Protein AF-A0A2V8P7K0-F1 (afdb_monomer)

pLDDT: mean 81.57, std 22.92, range [21.05, 98.56]

Secondary structure (DSSP, 8-state):
-EEETTEEEEEEEEEEEEEEEEE--SS---EE--EEEEEEEEEEEEEEEEEEEETTEEEEEEEEEEEEEEEEEE--TTT-TTSTTTTSPEEEEGGGTEEES---EEEEEEEEEEEEEEEEEEETTEEEEEEEEEEEEEEEEEEE-SSS-EEEEPPHHHHHHHHHHS-GGGPPP--S---SHHHHHTSPEEEEE---S-SBPPBGGGBSSEEEEEEEEEEEEEEE-SSSEEEEEEEEEEE-TTSS--S-PPPGGGHHHH-GGGGSPPPPP--EEEEEEEEEEE-STTS--EEEEEEE--PPPHHHHHHHHHHHHHH----S------------PPPPP-----------

Sequence (348 aa):
MRLRPNHNAFVRYTHDGNRAFAPNDGLNNALPSGWSRIKNWVDQSIGGITSVLSPHVVNDLRFSYFFISSPETPASVEDCSRCLGVGAARVSIPDAGVMFGKARTLSFVGRRYQLTESLMWERKSHHLRFGFDWEDAAYSPQQFDQEPATMNLYSPLQVRNFNASAPPAAQIPLPSSFLTLDDILRLPLKTFSTGVGSGFVPFRDFRKYRRLDLYRLYAADTWRINSRLTVNYGLAWSYEPNSLNTDLSKPELLTAILGPNGLNPPVAQKANFSPTVGFALVATRDGKTVIRGGGGSLLRPTQLRKYRQRAAGAVSGRHGPKGRSGLKHFLSRPPAGFPTETNPFYRG

Foldseek 3Di:
DAPDPFKDKDKDKDKDWDWDFAQDLLPAPADDAQTKIKIKIKMKMKMKMWGCPDPFKIKIKMKMKIKIKIWIFWDACVRPVPFPAHVHFWEDAVVVSHIYHTHKTKIKIKMKMKIKMWMWGDDPQKTKIKIKIKMKMKMFIFIADQVVKHWYFYDPVRLVVVQVPDDPVPRQDADPDDPDPVNVVSTHTPDMDGDDDGRADQFAVRDSMQIWMKIKIKMKMWGDPDPFKIKIKMKMFMWIQRLANQPAFADPVCCVPQNPVRRHRDGTDRGDMKIKIKMWGQPDPVSPDIDIDIDIGDDDPPVVVVCVVVVVCSSDVDDDDDDDDDDDDDDDDDDDDDDDDDDDDDDD

Structure (mmCIF, N/CA/C/O backbone):
data_AF-A0A2V8P7K0-F1
#
_entry.id   AF-A0A2V8P7K0-F1
#
loop_
_atom_site.group_PDB
_atom_site.id
_atom_site.type_symbol
_atom_site.label_atom_id
_atom_site.label_alt_id
_atom_site.label_comp_id
_atom_site.label_asym_id
_atom_site.label_entity_id
_atom_site.label_seq_id
_atom_site.pdbx_PDB_ins_code
_atom_site.Cartn_x
_atom_site.Cartn_y
_atom_site.Cartn_z
_atom_site.occupancy
_atom_site.B_iso_or_equiv
_atom_site.auth_seq_id
_atom_site.auth_comp_id
_atom_site.auth_asym_id
_atom_site.auth_atom_id
_atom_site.pdbx_PDB_model_num
ATOM 1 N N . MET A 1 1 ? -25.345 -13.312 11.242 1.00 83.25 1 MET A N 1
ATOM 2 C CA . MET A 1 1 ? -25.938 -14.546 11.799 1.00 83.25 1 MET A CA 1
ATOM 3 C C . MET A 1 1 ? -25.900 -14.478 13.317 1.00 83.25 1 MET A C 1
ATOM 5 O O . MET A 1 1 ? -24.885 -14.081 13.875 1.00 83.25 1 MET A O 1
ATOM 9 N N . ARG A 1 2 ? -26.990 -14.843 13.992 1.00 88.31 2 ARG A N 1
ATOM 10 C CA . ARG A 1 2 ? -27.016 -14.979 15.454 1.00 88.31 2 ARG A CA 1
ATOM 11 C C . ARG A 1 2 ? -26.545 -16.391 15.805 1.00 88.31 2 ARG A C 1
ATOM 13 O O . ARG A 1 2 ? -27.179 -17.347 15.376 1.00 88.31 2 ARG A O 1
ATOM 20 N N . LEU A 1 3 ? -25.421 -16.527 16.510 1.00 87.44 3 LEU A N 1
ATOM 21 C CA . LEU A 1 3 ? -24.872 -17.834 16.904 1.00 87.44 3 LEU A CA 1
ATOM 22 C C . LEU A 1 3 ? -25.576 -18.372 18.154 1.00 87.44 3 LEU A C 1
ATOM 24 O O . LEU A 1 3 ? -25.868 -19.558 18.261 1.00 87.44 3 LEU A O 1
ATOM 28 N N . ARG A 1 4 ? -25.837 -17.474 19.109 1.00 89.25 4 ARG A N 1
ATOM 29 C CA . ARG A 1 4 ? -26.519 -17.704 20.392 1.00 89.25 4 ARG A CA 1
ATOM 30 C C . ARG A 1 4 ? -27.246 -16.413 20.795 1.00 89.25 4 ARG A C 1
ATOM 32 O O . ARG A 1 4 ? -26.976 -15.373 20.191 1.00 89.25 4 ARG A O 1
ATOM 39 N N . PRO A 1 5 ? -28.123 -16.413 21.818 1.00 90.56 5 PRO A N 1
ATOM 40 C CA . PRO A 1 5 ? -28.876 -15.220 22.205 1.00 90.56 5 PRO A CA 1
ATOM 41 C C . PRO A 1 5 ? -28.027 -13.953 22.382 1.00 90.56 5 PRO A C 1
ATOM 43 O O . PRO A 1 5 ? -28.451 -12.894 21.923 1.00 90.56 5 PRO A O 1
ATOM 46 N N . ASN A 1 6 ? -26.815 -14.097 22.926 1.00 95.50 6 ASN A N 1
ATOM 47 C CA . ASN A 1 6 ? -25.902 -12.996 23.242 1.00 95.50 6 ASN A CA 1
ATOM 48 C C . ASN A 1 6 ? -24.691 -12.896 22.301 1.00 95.50 6 ASN A C 1
ATOM 50 O O . ASN A 1 6 ? -23.781 -12.115 22.563 1.00 95.50 6 ASN A O 1
ATOM 54 N N . HIS A 1 7 ? -24.650 -13.692 21.230 1.00 96.75 7 HIS A N 1
ATOM 55 C CA . HIS A 1 7 ? -23.496 -13.762 20.336 1.00 96.75 7 HIS A CA 1
ATOM 56 C C . HIS A 1 7 ? -23.944 -13.624 18.889 1.00 96.75 7 HIS A C 1
ATOM 58 O O . HIS A 1 7 ? -24.656 -14.480 18.353 1.00 96.75 7 HIS A O 1
ATOM 64 N N . ASN A 1 8 ? -23.491 -12.554 18.252 1.00 97.44 8 ASN A N 1
ATOM 65 C CA . ASN A 1 8 ? -23.733 -12.282 16.847 1.00 97.44 8 ASN A CA 1
ATOM 66 C C . ASN A 1 8 ? -22.423 -12.397 16.087 1.00 97.44 8 ASN A C 1
ATOM 68 O O . ASN A 1 8 ? -21.390 -11.932 16.552 1.00 97.44 8 ASN A O 1
ATOM 72 N N . ALA A 1 9 ? -22.476 -12.999 14.908 1.00 97.94 9 ALA A N 1
ATOM 73 C CA . ALA A 1 9 ? -21.331 -13.119 14.031 1.00 97.94 9 ALA A CA 1
ATOM 74 C C . ALA A 1 9 ? -21.665 -12.655 12.620 1.00 97.94 9 ALA A C 1
ATOM 76 O O . ALA A 1 9 ? -22.806 -12.759 12.152 1.00 97.94 9 ALA A O 1
ATOM 77 N N . PHE A 1 10 ? -20.651 -12.179 11.918 1.00 97.62 10 PHE A N 1
ATOM 78 C CA . PHE A 1 10 ? -20.733 -11.906 10.495 1.00 97.62 10 PHE A CA 1
ATOM 79 C C . PHE A 1 10 ? -19.464 -12.374 9.801 1.00 97.62 10 PHE A C 1
ATOM 81 O O . PHE A 1 10 ? -18.387 -12.416 10.392 1.00 97.62 10 PHE A O 1
ATOM 88 N N . VAL A 1 11 ? -19.615 -12.695 8.523 1.00 97.88 11 VAL A N 1
ATOM 89 C CA . VAL A 1 11 ? -18.509 -12.891 7.596 1.00 97.88 11 VAL A CA 1
ATOM 90 C C . VAL A 1 11 ? -18.838 -12.090 6.350 1.00 97.88 11 VAL A C 1
ATOM 92 O O . VAL A 1 11 ? -19.981 -12.082 5.892 1.00 97.88 11 VAL A O 1
ATOM 95 N N . ARG A 1 12 ? -17.842 -11.394 5.819 1.00 97.69 12 ARG A N 1
ATOM 96 C CA . ARG A 1 12 ? -17.919 -10.704 4.538 1.00 97.69 12 ARG A CA 1
ATOM 97 C C . ARG A 1 12 ? -16.688 -11.062 3.726 1.00 97.69 12 ARG A C 1
ATOM 99 O O . ARG A 1 12 ? -15.574 -11.006 4.236 1.00 97.69 12 ARG A O 1
ATOM 106 N N . TYR A 1 13 ? -16.919 -11.375 2.462 1.00 98.00 13 TYR A N 1
ATOM 107 C CA . TYR A 1 13 ? -15.889 -11.549 1.453 1.00 98.00 13 TYR A CA 1
ATOM 108 C C . TYR A 1 13 ? -16.133 -10.549 0.326 1.00 98.00 13 TYR A C 1
ATOM 110 O O . TYR A 1 13 ? -17.281 -10.284 -0.039 1.00 98.00 13 TYR A O 1
ATOM 118 N N . THR A 1 14 ? -15.060 -9.974 -0.197 1.00 97.25 14 THR A N 1
ATOM 119 C CA . THR A 1 14 ? -15.081 -9.130 -1.388 1.00 97.25 14 THR A CA 1
ATOM 120 C C . THR A 1 14 ? -13.908 -9.492 -2.279 1.00 97.25 14 THR A C 1
ATOM 122 O O . THR A 1 14 ? -12.790 -9.652 -1.787 1.00 97.25 14 THR A O 1
ATOM 125 N N . HIS A 1 15 ? -14.177 -9.554 -3.576 1.00 97.44 15 HIS A N 1
ATOM 126 C CA . HIS A 1 15 ? -13.199 -9.791 -4.623 1.00 97.44 15 HIS A CA 1
ATOM 127 C C . HIS A 1 15 ? -13.204 -8.610 -5.592 1.00 97.44 15 HIS A C 1
ATOM 129 O O . HIS A 1 15 ? -14.277 -8.173 -6.010 1.00 97.44 15 HIS A O 1
ATOM 135 N N . ASP A 1 16 ? -12.024 -8.125 -5.956 1.00 96.06 16 ASP A N 1
ATOM 136 C CA . ASP A 1 16 ? -11.832 -7.218 -7.085 1.00 96.06 16 ASP A CA 1
ATOM 137 C C . ASP A 1 16 ? -10.760 -7.801 -8.005 1.00 96.06 16 ASP A C 1
ATOM 139 O O . ASP A 1 16 ? -9.623 -8.062 -7.603 1.00 96.06 16 ASP A O 1
ATOM 143 N N . GLY A 1 17 ? -11.149 -8.024 -9.253 1.00 94.75 17 GLY A N 1
ATOM 144 C CA . GLY A 1 17 ? -10.289 -8.537 -10.296 1.00 94.75 17 GLY A CA 1
ATOM 145 C C . GLY A 1 17 ? -10.447 -7.677 -11.534 1.00 94.75 17 GLY A C 1
ATOM 146 O O . GLY A 1 17 ? -11.548 -7.525 -12.060 1.00 94.75 17 GLY A O 1
ATOM 147 N N . ASN A 1 18 ? -9.339 -7.152 -12.046 1.00 92.69 18 ASN A N 1
ATOM 148 C CA . ASN A 1 18 ? -9.347 -6.420 -13.303 1.00 92.69 18 ASN A CA 1
ATOM 149 C C . ASN A 1 18 ? -8.133 -6.773 -14.157 1.00 92.69 18 ASN A C 1
ATOM 151 O O . ASN A 1 18 ? -7.119 -7.296 -13.685 1.00 92.69 18 ASN A O 1
ATOM 155 N N . ARG A 1 19 ? -8.274 -6.533 -15.456 1.00 92.81 19 ARG A N 1
ATOM 156 C CA . ARG A 1 19 ? -7.217 -6.730 -16.440 1.00 92.81 19 ARG A CA 1
ATOM 157 C C . ARG A 1 19 ? -7.108 -5.464 -17.264 1.00 92.81 19 ARG A C 1
ATOM 159 O O . ARG A 1 19 ? -8.128 -4.905 -17.654 1.00 92.81 19 ARG A O 1
ATOM 166 N N . ALA A 1 20 ? -5.884 -5.044 -17.534 1.00 87.31 20 ALA A N 1
ATOM 167 C CA . ALA A 1 20 ? -5.610 -3.917 -18.404 1.00 87.31 20 ALA A CA 1
ATOM 168 C C . ALA A 1 20 ? -4.525 -4.301 -19.405 1.00 87.31 20 ALA A C 1
ATOM 170 O O . ALA A 1 20 ? -3.557 -4.981 -19.059 1.00 87.31 20 ALA A O 1
ATOM 171 N N . PHE A 1 21 ? -4.702 -3.842 -20.637 1.00 86.94 21 PHE A N 1
ATOM 172 C CA . PHE A 1 21 ? -3.662 -3.827 -21.649 1.00 86.94 21 PHE A CA 1
ATOM 173 C C . PHE A 1 21 ? -3.396 -2.371 -21.999 1.00 86.94 21 PHE A C 1
ATOM 175 O O . PHE A 1 21 ? -4.178 -1.739 -22.706 1.00 86.94 21 PHE A O 1
ATOM 182 N N . ALA A 1 22 ? -2.352 -1.812 -21.403 1.00 77.44 22 ALA A N 1
ATOM 183 C CA . ALA A 1 22 ? -2.048 -0.395 -21.514 1.00 77.44 22 ALA A CA 1
ATOM 184 C C . ALA A 1 22 ? -0.553 -0.159 -21.278 1.00 77.44 22 ALA A C 1
ATOM 186 O O . ALA A 1 22 ? 0.087 -0.942 -20.568 1.00 77.44 22 ALA A O 1
ATOM 187 N N . PRO A 1 23 ? 0.022 0.914 -21.837 1.00 71.00 23 PRO A N 1
ATOM 188 C CA . PRO A 1 23 ? 1.325 1.388 -21.399 1.00 71.00 23 PRO A CA 1
ATOM 189 C C . PRO A 1 23 ? 1.229 1.845 -19.933 1.00 71.00 23 PRO A C 1
ATOM 191 O O . PRO A 1 23 ? 0.468 2.753 -19.6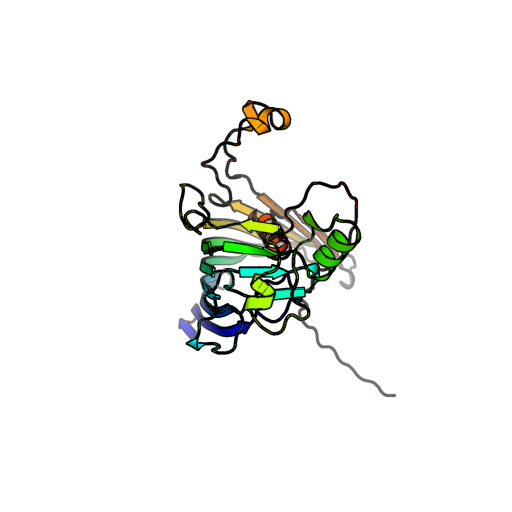08 1.00 71.00 23 PRO A O 1
ATOM 194 N N . ASN A 1 24 ? 1.967 1.190 -19.032 1.00 62.12 24 ASN A N 1
ATOM 195 C CA . ASN A 1 24 ? 1.912 1.447 -17.584 1.00 62.12 24 ASN A CA 1
ATOM 196 C C . ASN A 1 24 ? 3.220 2.016 -17.029 1.00 62.12 24 ASN A C 1
ATOM 198 O O . ASN A 1 24 ? 3.686 1.630 -15.956 1.00 62.12 24 ASN A O 1
ATOM 202 N N . ASP A 1 25 ? 3.857 2.923 -17.762 1.00 58.50 25 ASP A N 1
ATOM 203 C CA . ASP A 1 25 ? 5.096 3.542 -17.302 1.00 58.50 25 ASP A CA 1
ATOM 204 C C . ASP A 1 25 ? 4.884 4.861 -16.551 1.00 58.50 25 ASP A C 1
ATOM 206 O O . ASP A 1 25 ? 5.837 5.331 -15.937 1.00 58.50 25 ASP A O 1
ATOM 210 N N . GLY A 1 26 ? 3.662 5.417 -16.514 1.00 51.47 26 GLY A N 1
ATOM 211 C CA . GLY A 1 26 ? 3.268 6.559 -15.666 1.00 51.47 26 GLY A CA 1
ATOM 212 C C . GLY A 1 26 ? 4.115 7.829 -15.837 1.00 51.47 26 GLY A C 1
ATOM 213 O O . GLY A 1 26 ? 3.971 8.775 -15.066 1.00 51.47 26 GLY A O 1
ATOM 214 N N . LEU A 1 27 ? 5.020 7.832 -16.816 1.00 46.97 27 LEU A N 1
ATOM 215 C CA . LEU A 1 27 ? 6.105 8.794 -16.984 1.00 46.97 27 LEU A CA 1
ATOM 216 C C . LEU A 1 27 ? 6.185 9.325 -18.418 1.00 46.97 27 LEU A C 1
ATOM 218 O O . LEU A 1 27 ? 6.901 10.297 -18.640 1.00 46.97 27 LEU A O 1
ATOM 222 N N . ASN A 1 28 ? 5.465 8.735 -19.379 1.00 53.16 28 ASN A N 1
ATOM 223 C CA . ASN A 1 28 ? 5.680 9.026 -20.790 1.00 53.16 28 ASN A CA 1
ATOM 224 C C . ASN A 1 28 ? 4.370 9.311 -21.535 1.00 53.16 28 ASN A C 1
ATOM 226 O O . ASN A 1 28 ? 3.535 8.434 -21.722 1.00 53.16 28 ASN A O 1
ATOM 230 N N . ASN A 1 29 ? 4.259 10.524 -22.080 1.00 52.81 29 ASN A N 1
ATOM 231 C CA . ASN A 1 29 ? 3.344 10.847 -23.183 1.00 52.81 29 ASN A CA 1
ATOM 232 C C . ASN A 1 29 ? 3.915 10.358 -24.534 1.00 52.81 29 ASN A C 1
ATOM 234 O O . ASN A 1 29 ? 3.711 11.000 -25.561 1.00 52.81 29 ASN A O 1
ATOM 238 N N . ALA A 1 30 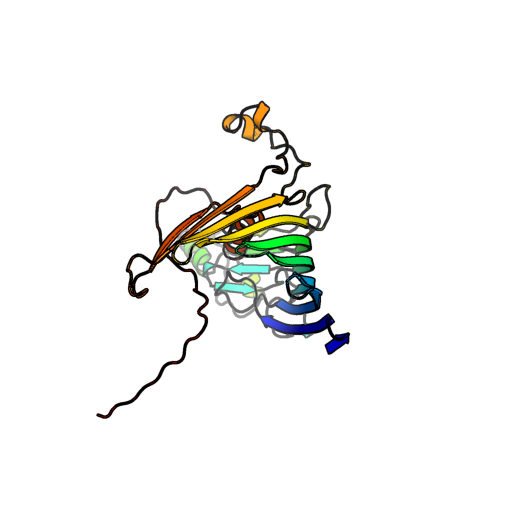? 4.705 9.279 -24.524 1.00 62.53 30 ALA A N 1
ATOM 239 C CA . ALA A 1 30 ? 5.412 8.784 -25.696 1.00 62.53 30 ALA A CA 1
ATOM 240 C C . ALA A 1 30 ? 4.666 7.582 -26.282 1.00 62.53 30 ALA A C 1
ATOM 242 O O . ALA A 1 30 ? 4.479 6.561 -25.623 1.00 62.53 30 ALA A O 1
ATOM 243 N N . LEU A 1 31 ? 4.233 7.726 -27.528 1.00 62.38 31 LEU A N 1
ATOM 244 C CA . LEU A 1 31 ? 3.600 6.691 -28.345 1.00 62.38 31 LEU A CA 1
ATOM 245 C C . LEU A 1 31 ? 4.636 6.196 -29.374 1.00 62.38 31 LEU A C 1
ATOM 247 O O . LEU A 1 31 ? 5.592 6.916 -29.654 1.00 62.38 31 LEU A O 1
ATOM 251 N N . PRO A 1 32 ? 4.506 4.995 -29.964 1.00 61.44 32 PRO A N 1
ATOM 252 C CA . PRO A 1 32 ? 3.339 4.111 -29.940 1.00 61.44 32 PRO A CA 1
ATOM 253 C C . PRO A 1 32 ? 3.436 2.877 -29.020 1.00 61.44 32 PRO A C 1
ATOM 255 O O . PRO A 1 32 ? 2.552 2.019 -29.084 1.00 61.44 32 PRO A O 1
ATOM 258 N N . SER A 1 33 ? 4.476 2.716 -28.191 1.00 65.69 33 SER A N 1
ATOM 259 C CA . SER A 1 33 ? 4.745 1.394 -27.589 1.00 65.69 33 SER A CA 1
ATOM 260 C C . SER A 1 33 ? 5.497 1.392 -26.255 1.00 65.69 33 SER A C 1
ATOM 262 O O . SER A 1 33 ? 6.097 2.370 -25.826 1.00 65.69 33 SER A O 1
ATOM 264 N N . GLY A 1 34 ? 5.398 0.244 -25.579 1.00 70.81 34 GLY A N 1
ATOM 265 C CA . GLY A 1 34 ? 5.622 0.074 -24.141 1.00 70.81 34 GLY A CA 1
ATOM 266 C C . GLY A 1 34 ? 4.432 -0.593 -23.440 1.00 70.81 34 GLY A C 1
ATOM 267 O O . GLY A 1 34 ? 4.214 -0.362 -22.255 1.00 70.81 34 GLY A O 1
ATOM 268 N N . TRP A 1 35 ? 3.643 -1.377 -24.182 1.00 80.44 35 TRP A N 1
ATOM 269 C CA . TRP A 1 35 ? 2.419 -2.016 -23.712 1.00 80.44 35 TRP A CA 1
ATOM 270 C C . TRP A 1 35 ? 2.711 -3.105 -22.681 1.00 80.44 35 TRP A C 1
ATOM 272 O O . TRP A 1 35 ? 3.590 -3.953 -22.878 1.00 80.44 35 TRP A O 1
ATOM 282 N N . SER A 1 36 ? 1.917 -3.105 -21.617 1.00 85.62 36 SER A N 1
ATOM 283 C CA . SER A 1 36 ? 1.971 -4.104 -20.561 1.00 85.62 36 SER A CA 1
ATOM 284 C C . SER A 1 36 ? 0.601 -4.747 -20.379 1.00 85.62 36 SER A C 1
ATOM 286 O O . SER A 1 36 ? -0.439 -4.098 -20.505 1.00 85.62 36 SER A O 1
ATOM 288 N N . ARG A 1 37 ? 0.598 -6.023 -20.004 1.00 89.06 37 ARG A N 1
ATOM 289 C CA . ARG A 1 37 ? -0.555 -6.692 -19.409 1.00 89.06 37 ARG A CA 1
ATOM 290 C C . ARG A 1 37 ? -0.483 -6.546 -17.905 1.00 89.06 37 ARG A C 1
ATOM 292 O O . ARG A 1 37 ? 0.473 -7.018 -17.292 1.00 89.06 37 ARG A O 1
ATOM 299 N N . ILE A 1 38 ? -1.519 -5.970 -17.319 1.00 88.75 38 ILE A N 1
ATOM 300 C CA . ILE A 1 38 ? -1.710 -5.924 -15.874 1.00 88.75 38 ILE A CA 1
ATOM 301 C C . ILE A 1 38 ? -2.882 -6.827 -15.536 1.00 88.75 38 ILE A C 1
ATOM 303 O O . ILE A 1 38 ? -3.950 -6.721 -16.143 1.00 88.75 38 ILE A O 1
ATOM 307 N N . LYS A 1 39 ? -2.699 -7.702 -14.552 1.00 92.38 39 LYS A N 1
ATOM 308 C CA . LYS A 1 39 ? -3.785 -8.498 -13.983 1.00 92.38 39 LYS A CA 1
ATOM 309 C C . LYS A 1 39 ? -3.826 -8.242 -12.489 1.00 92.3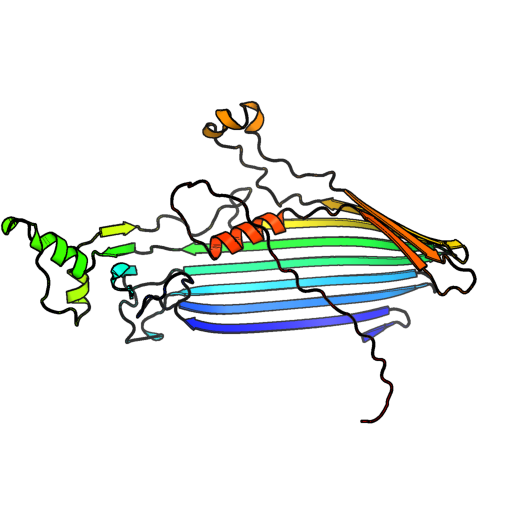8 39 LYS A C 1
ATOM 311 O O . LYS A 1 39 ? -2.981 -8.742 -11.763 1.00 92.38 39 LYS A O 1
ATOM 316 N N . ASN A 1 40 ? -4.807 -7.474 -12.042 1.00 92.44 40 ASN A N 1
ATOM 317 C CA . ASN A 1 40 ? -5.028 -7.239 -10.625 1.00 92.44 40 ASN A CA 1
ATOM 318 C C . ASN A 1 40 ? -5.970 -8.297 -10.066 1.00 92.44 40 ASN A C 1
ATOM 320 O O . ASN A 1 40 ? -6.957 -8.673 -10.700 1.00 92.44 40 ASN A O 1
ATOM 324 N N . TRP A 1 41 ? -5.645 -8.764 -8.871 1.00 96.06 41 TRP A N 1
ATOM 325 C CA . TRP A 1 41 ? -6.438 -9.700 -8.100 1.00 96.06 41 TRP A CA 1
ATOM 326 C C . TRP A 1 41 ? -6.361 -9.295 -6.636 1.00 96.06 41 TRP A C 1
ATOM 328 O O . TRP A 1 41 ? -5.278 -9.297 -6.049 1.00 96.06 41 TRP A O 1
ATOM 338 N N . VAL A 1 42 ? -7.495 -8.944 -6.049 1.00 96.75 42 VAL A N 1
ATOM 339 C CA . VAL A 1 42 ? -7.601 -8.496 -4.665 1.00 96.75 42 VAL A CA 1
ATOM 340 C C . VAL A 1 42 ? -8.711 -9.278 -3.988 1.00 96.75 42 VAL A C 1
ATOM 342 O O . VAL A 1 42 ? -9.844 -9.289 -4.458 1.00 96.75 42 VAL A O 1
ATOM 345 N N . ASP A 1 43 ? -8.386 -9.896 -2.860 1.00 96.75 43 ASP A N 1
ATOM 346 C CA . ASP A 1 43 ? -9.358 -10.552 -1.995 1.00 96.75 43 ASP A CA 1
ATOM 347 C C . ASP A 1 43 ? -9.313 -9.920 -0.613 1.00 96.75 43 ASP A C 1
ATOM 349 O O . ASP A 1 43 ? -8.243 -9.682 -0.047 1.00 96.75 43 ASP A O 1
ATOM 353 N N . GLN A 1 44 ? -10.485 -9.693 -0.037 1.00 96.62 44 GLN A N 1
ATOM 354 C CA . GLN A 1 44 ? -10.604 -9.317 1.358 1.00 96.62 44 GLN A CA 1
ATOM 355 C C . GLN A 1 44 ? -11.691 -10.146 2.022 1.00 96.62 44 GLN A C 1
ATOM 357 O O . GLN A 1 44 ? -12.839 -10.160 1.583 1.00 96.62 44 GLN A O 1
ATOM 362 N N . SER A 1 45 ? -11.326 -10.787 3.124 1.00 98.12 45 SER A N 1
ATOM 363 C CA . SER A 1 45 ? -12.247 -11.501 3.999 1.00 98.12 45 SER A CA 1
ATOM 364 C C . SER A 1 45 ? -12.206 -10.858 5.374 1.00 98.12 45 SER A C 1
ATOM 366 O O . SER A 1 45 ? -11.134 -10.575 5.902 1.00 98.12 45 SER A O 1
ATOM 368 N N . ILE A 1 46 ? -13.364 -10.636 5.977 1.00 97.81 46 ILE A N 1
ATOM 369 C CA . ILE A 1 46 ? -13.480 -10.192 7.362 1.00 97.81 46 ILE A CA 1
ATOM 370 C C . ILE A 1 46 ? -14.527 -11.039 8.068 1.00 97.81 46 ILE A C 1
ATOM 372 O O . ILE A 1 46 ? -15.632 -11.229 7.565 1.00 97.81 46 ILE A O 1
ATOM 376 N N . GLY A 1 47 ? -14.162 -11.553 9.233 1.00 98.31 47 GLY A N 1
ATOM 377 C CA . GLY A 1 47 ? -15.056 -12.218 10.164 1.00 98.31 47 GLY A CA 1
ATOM 378 C C . GLY A 1 47 ? -15.080 -11.449 11.474 1.00 98.31 47 GLY A C 1
ATOM 379 O O . GLY A 1 47 ? -14.056 -10.918 11.903 1.00 98.31 47 GLY A O 1
ATOM 380 N N . GLY A 1 48 ? -16.240 -11.382 12.112 1.00 98.19 48 GLY A N 1
ATOM 381 C CA . GLY A 1 48 ? -16.363 -10.759 13.421 1.00 98.19 48 GLY A CA 1
ATOM 382 C C . GLY A 1 48 ? -17.386 -11.456 14.295 1.00 98.19 48 GLY A C 1
ATOM 383 O O . GLY A 1 48 ? -18.366 -12.004 13.787 1.00 98.19 48 GLY A O 1
ATOM 384 N N . ILE A 1 49 ? -17.143 -11.426 15.602 1.00 98.31 49 ILE A N 1
ATOM 385 C CA . ILE A 1 49 ? -18.045 -11.914 16.640 1.00 98.31 49 ILE A CA 1
ATOM 386 C C . ILE A 1 49 ? -18.218 -10.800 17.670 1.00 98.31 49 ILE A C 1
ATOM 388 O O . ILE A 1 49 ? -17.254 -10.372 18.300 1.00 98.31 49 ILE A O 1
ATOM 392 N N . THR A 1 50 ? -19.462 -10.377 17.871 1.00 98.25 50 THR A N 1
ATOM 393 C CA . THR A 1 50 ? -19.860 -9.469 18.944 1.00 98.25 50 THR A CA 1
ATOM 394 C C . THR A 1 50 ? -20.585 -10.272 20.020 1.00 98.25 50 THR A C 1
ATOM 396 O O . THR A 1 50 ? -21.585 -10.941 19.741 1.00 98.25 50 THR A O 1
ATOM 399 N N . SER A 1 51 ? -20.087 -10.205 21.251 1.00 98.06 51 SER A N 1
ATOM 400 C CA . SER A 1 51 ? -20.576 -10.956 22.406 1.00 98.06 51 SER A CA 1
ATOM 401 C C . SER A 1 51 ? -21.034 -10.015 23.515 1.00 98.06 51 SER A C 1
ATOM 403 O O . SER A 1 51 ? -20.248 -9.217 24.019 1.00 98.06 51 SER A O 1
ATOM 405 N N . VAL A 1 52 ? -22.290 -10.136 23.939 1.00 97.94 52 VAL A N 1
ATOM 406 C CA . VAL A 1 52 ? -22.826 -9.459 25.127 1.00 97.94 52 VAL A CA 1
ATOM 407 C C . VAL A 1 52 ? -22.589 -10.368 26.332 1.00 97.94 52 VAL A C 1
ATOM 409 O O . VAL A 1 52 ? -23.346 -11.304 26.582 1.00 97.94 52 VAL A O 1
ATOM 412 N N . LEU A 1 53 ? -21.491 -10.136 27.050 1.00 96.50 53 LEU A N 1
ATOM 413 C CA . LEU A 1 53 ? -21.070 -10.977 28.176 1.00 96.50 53 LEU A CA 1
ATOM 414 C C . LEU A 1 53 ? -21.907 -10.701 29.434 1.00 96.50 53 LEU A C 1
ATOM 416 O O . LEU A 1 53 ? -22.142 -11.597 30.239 1.00 96.50 53 LEU A O 1
ATOM 420 N N . SER A 1 54 ? -22.380 -9.464 29.589 1.00 96.44 54 SER A N 1
ATOM 421 C CA . SER A 1 54 ? -23.335 -9.041 30.618 1.00 96.44 54 SER A CA 1
ATOM 422 C C . SER A 1 54 ? -24.105 -7.801 30.131 1.00 96.44 54 SER A C 1
ATOM 424 O O . SER A 1 54 ? -23.725 -7.232 29.105 1.00 96.44 54 SER A O 1
ATOM 426 N N . PRO A 1 55 ? -25.131 -7.306 30.856 1.00 96.06 55 PRO A N 1
ATOM 427 C CA . PRO A 1 55 ? -25.811 -6.044 30.520 1.00 96.06 55 PRO A CA 1
ATOM 428 C C . PRO A 1 55 ? -24.885 -4.820 30.444 1.00 96.06 55 PRO A C 1
ATOM 430 O O . PRO A 1 55 ? -25.281 -3.767 29.954 1.00 96.06 55 PRO A O 1
ATOM 433 N N . HIS A 1 56 ? -23.658 -4.957 30.946 1.00 97.25 56 HIS A N 1
ATOM 434 C CA . HIS A 1 56 ? -22.677 -3.891 31.052 1.00 97.25 56 HIS A CA 1
ATOM 435 C C . HIS A 1 56 ? -21.361 -4.200 30.336 1.00 97.25 56 HIS A C 1
ATOM 437 O O . HIS A 1 56 ? -20.464 -3.366 30.357 1.00 97.25 56 HIS A O 1
ATOM 443 N N . VAL A 1 57 ? -21.201 -5.384 29.739 1.00 98.25 57 VAL A N 1
ATOM 444 C CA . VAL A 1 57 ? -19.941 -5.798 29.114 1.00 98.25 57 VAL A CA 1
ATOM 445 C C . VAL A 1 57 ? -20.216 -6.352 27.727 1.00 98.25 57 VAL A C 1
ATOM 447 O O . VAL A 1 57 ? -20.897 -7.369 27.577 1.00 98.25 57 VAL A O 1
ATOM 450 N N . VAL A 1 58 ? -19.640 -5.701 26.720 1.00 98.31 58 VAL A N 1
ATOM 451 C CA . VAL A 1 58 ? -19.723 -6.113 25.317 1.00 98.31 58 VAL A CA 1
ATOM 452 C C . VAL A 1 58 ? -18.316 -6.279 24.768 1.00 98.31 58 VAL A C 1
ATOM 454 O O . VAL A 1 58 ? -17.474 -5.400 24.920 1.00 98.31 58 VAL A O 1
ATOM 457 N N . ASN A 1 59 ? -18.070 -7.409 24.121 1.00 98.38 59 ASN A N 1
ATOM 458 C CA . ASN A 1 59 ? -16.818 -7.716 23.454 1.00 98.38 59 ASN A CA 1
ATOM 459 C C . ASN A 1 59 ? -17.026 -7.790 21.942 1.00 98.38 59 ASN A C 1
ATOM 461 O O . ASN A 1 59 ? -17.965 -8.443 21.492 1.00 98.38 59 ASN A O 1
ATOM 465 N N . ASP A 1 60 ? -16.158 -7.153 21.168 1.00 98.19 60 ASP A N 1
ATOM 466 C CA . ASP A 1 60 ? -16.149 -7.219 19.710 1.00 98.19 60 ASP A CA 1
ATOM 467 C C . ASP A 1 60 ? -14.781 -7.709 19.231 1.00 98.19 60 ASP A C 1
ATOM 469 O O . ASP A 1 60 ? -13.769 -7.032 19.408 1.00 98.19 60 ASP A O 1
ATOM 473 N N . LEU A 1 61 ? -14.756 -8.896 18.627 1.00 98.44 61 LEU A N 1
ATOM 474 C CA . LEU A 1 61 ? -13.559 -9.510 18.064 1.00 98.44 61 LEU A CA 1
ATOM 475 C C . LEU A 1 61 ? -13.691 -9.570 16.546 1.00 98.44 61 LEU A C 1
ATOM 477 O O . LEU A 1 61 ? -14.676 -10.097 16.028 1.00 98.44 61 LEU A O 1
ATOM 481 N N . ARG A 1 62 ? -12.689 -9.075 15.819 1.00 98.19 62 ARG A N 1
ATOM 482 C CA . ARG A 1 62 ? -12.647 -9.071 14.354 1.00 98.19 62 ARG A CA 1
ATOM 483 C C . ARG A 1 62 ? -11.329 -9.608 13.846 1.00 98.19 62 ARG A C 1
ATOM 485 O O . ARG A 1 62 ? -10.268 -9.173 14.276 1.00 98.19 62 ARG A O 1
ATOM 492 N N . PHE A 1 63 ? -11.407 -10.485 12.860 1.00 98.44 63 PHE A N 1
ATOM 493 C CA . PHE A 1 63 ? -10.266 -10.951 12.094 1.00 98.44 63 PHE A CA 1
ATOM 494 C C . PHE A 1 63 ? -10.468 -10.590 10.629 1.00 98.44 63 PHE A C 1
ATOM 496 O O . PHE A 1 63 ? -11.547 -10.801 10.073 1.00 98.44 63 PHE A O 1
ATOM 503 N N . SER A 1 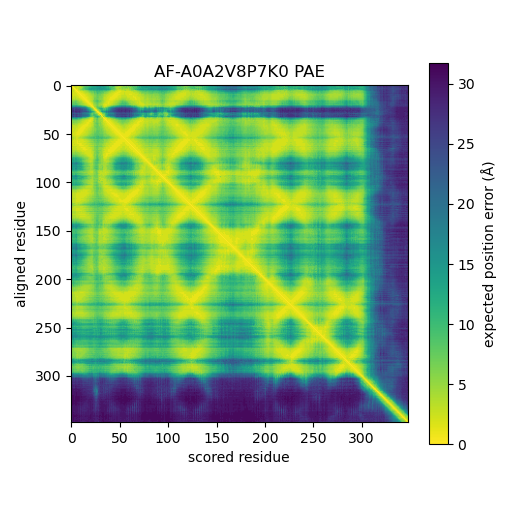64 ? -9.433 -10.065 9.986 1.00 97.50 64 SER A N 1
ATOM 504 C CA . SER A 1 64 ? -9.447 -9.802 8.556 1.00 97.50 64 SER A CA 1
ATOM 505 C C . SER A 1 64 ? -8.212 -10.353 7.865 1.00 97.50 64 SER A C 1
ATOM 507 O O . SER A 1 64 ? -7.104 -10.338 8.400 1.00 97.50 64 SER A O 1
ATOM 509 N N . TYR A 1 65 ? -8.442 -10.829 6.651 1.00 97.81 65 TY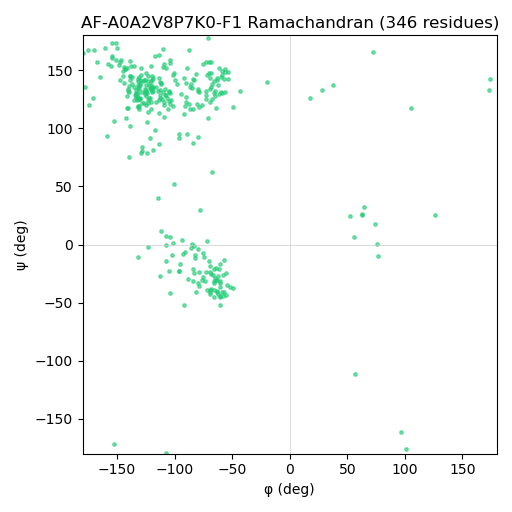R A N 1
ATOM 510 C CA . TYR A 1 65 ? -7.445 -11.269 5.701 1.00 97.81 65 TYR A CA 1
ATOM 511 C C . TYR A 1 65 ? -7.551 -10.396 4.456 1.00 97.81 65 TYR A C 1
ATOM 513 O O . TYR A 1 65 ? -8.644 -10.186 3.931 1.00 97.81 65 TYR A O 1
ATOM 521 N N . PHE A 1 66 ? -6.419 -9.896 3.985 1.00 97.06 66 PHE A N 1
ATOM 522 C CA . PHE A 1 66 ? -6.311 -9.144 2.746 1.00 97.06 66 PHE A CA 1
ATOM 523 C C . PHE A 1 66 ? -5.211 -9.749 1.882 1.00 97.06 66 PHE A C 1
ATOM 525 O O . PHE A 1 66 ? -4.092 -9.966 2.352 1.00 97.06 66 PHE A O 1
ATOM 532 N N . PHE A 1 67 ? -5.520 -9.985 0.616 1.00 96.81 67 PHE A N 1
ATOM 533 C CA . PHE A 1 67 ? -4.594 -10.469 -0.392 1.00 96.81 67 PHE A CA 1
ATOM 534 C C . PHE A 1 67 ? -4.634 -9.555 -1.606 1.00 96.81 67 PHE A C 1
ATOM 536 O O . PHE A 1 67 ? -5.695 -9.108 -2.029 1.00 96.81 67 PHE A O 1
ATOM 543 N N . ILE A 1 68 ? -3.463 -9.304 -2.178 1.00 94.31 68 ILE A N 1
ATOM 544 C CA . ILE A 1 68 ? -3.319 -8.588 -3.437 1.00 94.31 68 ILE A CA 1
ATOM 545 C C . ILE A 1 68 ? -2.240 -9.252 -4.285 1.00 94.31 68 ILE A C 1
ATOM 547 O O . ILE A 1 68 ? -1.158 -9.580 -3.796 1.00 94.31 68 ILE A O 1
ATOM 551 N N . SER A 1 69 ? -2.528 -9.412 -5.569 1.00 94.75 69 SER A N 1
ATOM 552 C CA . SER A 1 69 ? -1.578 -9.773 -6.608 1.00 94.75 69 SER A CA 1
ATOM 553 C C . SER A 1 69 ? -1.762 -8.825 -7.786 1.00 94.75 69 SER A C 1
ATOM 555 O O . SER A 1 69 ? -2.870 -8.640 -8.280 1.00 94.75 69 SER A O 1
ATOM 557 N N . SER A 1 70 ? -0.671 -8.194 -8.203 1.00 92.62 70 SER A N 1
ATOM 558 C CA . SER A 1 70 ? -0.644 -7.252 -9.319 1.00 92.62 70 SER A CA 1
ATOM 559 C C . SER A 1 70 ? 0.622 -7.475 -10.152 1.00 92.62 70 SER A C 1
ATOM 561 O O . SER A 1 70 ? 1.615 -6.760 -9.991 1.00 92.62 70 SER A O 1
ATOM 563 N N . PRO A 1 71 ? 0.668 -8.543 -10.968 1.00 91.88 71 PRO A N 1
ATOM 564 C CA . PRO A 1 71 ? 1.664 -8.687 -12.018 1.00 91.88 71 PRO A CA 1
ATOM 565 C C . PRO A 1 71 ? 1.387 -7.738 -13.191 1.00 91.88 71 PRO A C 1
ATOM 567 O O . PRO A 1 71 ? 0.286 -7.696 -13.743 1.00 91.88 71 PRO A O 1
ATOM 570 N N . GLU A 1 72 ? 2.438 -7.044 -13.604 1.00 89.81 72 GLU A N 1
ATOM 571 C CA . GLU A 1 72 ? 2.610 -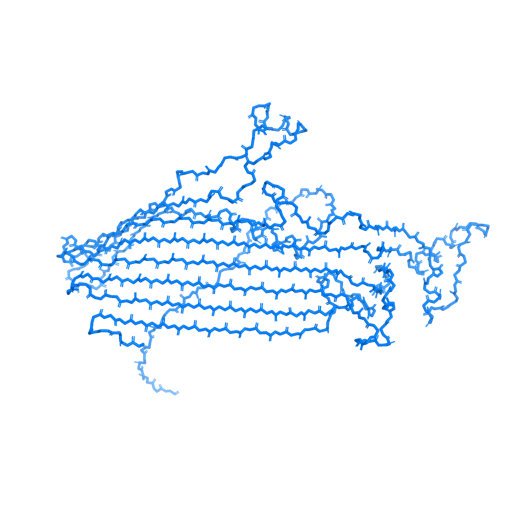6.357 -14.875 1.00 89.81 72 GLU A CA 1
ATOM 572 C C . GLU A 1 72 ? 3.642 -7.138 -15.696 1.00 89.81 72 GLU A C 1
ATOM 574 O O . GLU A 1 72 ? 4.791 -7.316 -15.285 1.00 89.81 72 GLU A O 1
ATOM 579 N N . THR A 1 73 ? 3.234 -7.607 -16.867 1.00 90.00 73 THR A N 1
ATOM 580 C CA . THR A 1 73 ? 4.106 -8.344 -17.787 1.00 90.00 73 THR A CA 1
ATOM 581 C C . THR A 1 73 ? 4.141 -7.641 -19.138 1.00 90.00 73 THR A C 1
ATOM 583 O O . THR A 1 73 ? 3.116 -7.096 -19.552 1.00 90.00 73 THR A O 1
ATOM 586 N N . PRO A 1 74 ? 5.276 -7.642 -19.850 1.00 87.75 74 PRO A N 1
ATOM 587 C CA . PRO A 1 74 ? 5.340 -7.068 -21.187 1.00 87.75 74 PRO A CA 1
ATOM 588 C C . PRO A 1 74 ? 4.363 -7.742 -22.154 1.00 87.75 74 PRO A C 1
ATOM 590 O O . PRO A 1 74 ? 4.067 -8.935 -22.025 1.00 87.75 74 PRO A O 1
ATOM 593 N N . ALA A 1 75 ? 3.884 -6.969 -23.129 1.00 86.81 75 ALA A N 1
ATOM 594 C CA . ALA A 1 75 ? 3.101 -7.493 -24.239 1.00 86.81 75 ALA A CA 1
ATOM 595 C C . ALA A 1 75 ? 3.890 -8.539 -25.044 1.00 86.81 75 ALA A C 1
ATOM 597 O O . ALA A 1 75 ? 5.101 -8.418 -25.245 1.00 86.81 75 ALA A O 1
ATOM 598 N N . SER A 1 76 ? 3.167 -9.544 -25.519 1.00 86.56 76 SER A N 1
ATOM 599 C CA . SER A 1 76 ? 3.629 -10.609 -26.409 1.00 86.56 76 SER A CA 1
ATOM 600 C C . SER A 1 76 ? 3.016 -10.456 -27.807 1.00 86.56 76 SER A C 1
ATOM 602 O O . SER A 1 76 ? 2.120 -9.631 -28.007 1.00 86.56 76 SER A O 1
ATOM 604 N N . VAL A 1 77 ? 3.519 -11.204 -28.795 1.00 84.75 77 VAL A N 1
ATOM 605 C CA . VAL A 1 77 ? 3.050 -11.103 -30.195 1.00 84.75 77 VAL A CA 1
ATOM 606 C C . VAL A 1 77 ? 1.582 -11.518 -30.301 1.00 84.75 77 VAL A C 1
ATOM 608 O O . VAL A 1 77 ? 0.834 -10.964 -31.104 1.00 84.75 77 VAL A O 1
ATOM 611 N N . GLU A 1 78 ? 1.154 -12.426 -29.428 1.00 87.19 78 GLU A N 1
ATOM 612 C CA . GLU A 1 78 ? -0.223 -12.884 -29.285 1.00 87.19 78 GLU A CA 1
ATOM 613 C C . GLU A 1 78 ? -1.162 -11.770 -28.798 1.00 87.19 78 GLU A C 1
ATOM 615 O O . GLU A 1 78 ? -2.332 -11.754 -29.170 1.00 87.19 78 GLU A O 1
ATOM 620 N N . ASP A 1 79 ? -0.663 -10.823 -27.994 1.00 85.81 79 ASP A N 1
ATOM 621 C CA . ASP A 1 79 ? -1.474 -9.704 -27.497 1.00 85.81 79 ASP A CA 1
ATOM 622 C C . ASP A 1 79 ? -1.635 -8.610 -28.557 1.00 85.81 79 ASP A C 1
ATOM 624 O O . ASP A 1 79 ? -2.670 -7.948 -28.626 1.00 85.81 79 ASP A O 1
ATOM 628 N N . CYS A 1 80 ? -0.591 -8.381 -29.359 1.00 82.62 80 CYS A N 1
ATOM 629 C CA . CYS A 1 80 ? -0.581 -7.330 -30.365 1.00 82.62 80 CYS A CA 1
ATOM 630 C C . CYS A 1 80 ? 0.464 -7.590 -31.458 1.00 82.62 80 CYS A C 1
ATOM 632 O O . CYS A 1 80 ? 1.610 -7.143 -31.377 1.00 82.62 80 CYS A O 1
ATOM 634 N N . SER A 1 81 ? 0.036 -8.236 -32.542 1.00 81.88 81 SER A N 1
ATOM 635 C CA . SER A 1 81 ? 0.896 -8.564 -33.688 1.00 81.88 81 SER A CA 1
ATOM 636 C C . SER A 1 81 ? 1.403 -7.343 -34.466 1.00 81.88 81 SER A C 1
ATOM 638 O O . SER A 1 81 ? 2.406 -7.431 -35.168 1.00 81.88 81 SER A O 1
ATOM 640 N N . ARG A 1 82 ? 0.725 -6.193 -34.345 1.00 81.12 82 ARG A N 1
ATOM 641 C CA . ARG A 1 82 ? 1.092 -4.926 -35.005 1.00 81.12 82 ARG A CA 1
ATOM 642 C C . ARG A 1 82 ? 1.801 -3.934 -34.083 1.00 81.12 82 ARG A C 1
ATOM 644 O O . ARG A 1 82 ? 2.098 -2.820 -34.510 1.00 81.12 82 ARG A O 1
ATOM 651 N N . CYS A 1 83 ? 2.041 -4.290 -32.823 1.00 79.81 83 CYS A N 1
ATOM 652 C CA . CYS A 1 83 ? 2.705 -3.385 -31.896 1.00 79.81 83 CYS A CA 1
ATOM 653 C C . CYS A 1 83 ? 4.192 -3.283 -32.240 1.00 79.81 83 CYS A C 1
ATOM 655 O O . CYS A 1 83 ? 4.900 -4.282 -32.374 1.00 79.81 83 CYS A O 1
ATOM 657 N N . LEU A 1 84 ? 4.671 -2.048 -32.368 1.00 81.44 84 LEU A N 1
ATOM 658 C CA . LEU A 1 84 ? 6.053 -1.773 -32.727 1.00 81.44 84 LEU A CA 1
ATOM 659 C C . LEU A 1 84 ? 7.005 -2.262 -31.621 1.00 81.44 84 LEU A C 1
ATOM 661 O O . LEU A 1 84 ? 6.851 -1.922 -30.446 1.00 81.44 84 LEU A O 1
ATOM 665 N N . GLY A 1 85 ? 8.004 -3.062 -32.001 1.00 80.38 85 GLY A N 1
ATOM 666 C CA . GLY A 1 85 ? 9.064 -3.517 -31.098 1.00 80.38 85 GLY A CA 1
ATOM 667 C C . GLY A 1 85 ? 8.662 -4.589 -30.075 1.00 80.38 85 GLY A C 1
ATOM 668 O O . GLY A 1 85 ? 9.384 -4.777 -29.099 1.00 80.38 85 GLY A O 1
ATOM 669 N N . VAL A 1 86 ? 7.547 -5.307 -30.243 1.00 82.75 86 VAL A N 1
ATOM 670 C CA . VAL A 1 86 ? 7.212 -6.436 -29.348 1.00 82.75 86 VAL A CA 1
ATOM 671 C C . VAL A 1 86 ? 8.351 -7.462 -29.325 1.00 82.75 86 VAL A C 1
ATOM 673 O O . VAL A 1 86 ? 8.877 -7.845 -30.364 1.00 82.75 86 VAL A O 1
ATOM 676 N N . GLY A 1 87 ? 8.762 -7.879 -28.123 1.00 79.88 87 GLY A N 1
ATOM 677 C CA . GLY A 1 87 ? 9.879 -8.810 -27.917 1.00 79.88 87 GLY A CA 1
ATOM 678 C C . GLY A 1 87 ? 11.283 -8.206 -28.076 1.00 79.88 87 GLY A C 1
ATOM 679 O O . GLY A 1 87 ? 12.256 -8.853 -27.695 1.00 79.88 87 GLY A O 1
ATOM 680 N N . ALA A 1 88 ? 11.409 -6.970 -28.569 1.00 85.38 88 ALA A N 1
ATOM 681 C CA . ALA A 1 88 ? 12.691 -6.286 -28.727 1.00 85.38 88 ALA A CA 1
ATOM 682 C C . ALA A 1 88 ? 13.116 -5.524 -27.457 1.00 85.38 88 ALA A C 1
ATOM 684 O O . ALA A 1 88 ? 12.321 -5.289 -26.542 1.00 85.38 88 ALA A O 1
ATOM 685 N N . ALA A 1 89 ? 14.381 -5.094 -27.415 1.00 87.75 89 ALA A N 1
ATOM 686 C CA . ALA A 1 89 ? 14.877 -4.163 -26.401 1.00 87.75 89 ALA A CA 1
ATOM 687 C C . ALA A 1 89 ? 14.054 -2.863 -26.383 1.00 87.75 89 ALA A C 1
ATOM 689 O O . ALA A 1 89 ? 13.509 -2.446 -27.407 1.00 87.75 89 ALA A O 1
ATOM 690 N N . ARG A 1 90 ? 13.971 -2.210 -25.220 1.00 88.25 90 ARG A N 1
ATOM 691 C CA . ARG A 1 90 ? 13.268 -0.931 -25.094 1.00 88.25 90 ARG A CA 1
ATOM 692 C C . ARG A 1 90 ? 14.090 0.161 -25.765 1.00 88.25 90 ARG A C 1
ATOM 694 O O . ARG A 1 90 ? 15.246 0.352 -25.410 1.00 88.25 90 ARG A O 1
ATOM 701 N N . VAL A 1 91 ? 13.499 0.892 -26.700 1.00 89.06 91 VAL A N 1
ATOM 702 C CA . VAL A 1 91 ? 14.124 2.008 -27.415 1.00 89.06 91 VAL A CA 1
ATOM 703 C C . VAL A 1 91 ? 13.308 3.269 -27.174 1.00 89.06 91 VAL A C 1
ATOM 705 O O . VAL A 1 91 ? 12.082 3.260 -27.271 1.00 89.06 91 VAL A O 1
ATOM 708 N N . SER A 1 92 ? 13.997 4.356 -26.849 1.00 88.69 92 SER A N 1
ATOM 709 C CA . SER A 1 92 ? 13.411 5.650 -26.523 1.00 88.69 92 SER A CA 1
ATOM 710 C C . SER A 1 92 ? 14.094 6.762 -27.310 1.00 88.69 92 SER A C 1
ATOM 712 O O . SER A 1 92 ? 15.321 6.813 -27.411 1.00 88.69 92 SER A O 1
ATOM 714 N N . ILE A 1 93 ? 13.295 7.682 -27.841 1.00 89.69 93 ILE A N 1
ATOM 715 C CA . ILE A 1 93 ? 13.740 8.895 -28.527 1.00 89.69 93 ILE A CA 1
ATOM 716 C C . ILE A 1 93 ? 12.990 10.063 -27.874 1.00 89.69 93 ILE A C 1
ATOM 718 O O . ILE A 1 93 ? 11.961 10.499 -28.398 1.00 89.69 93 ILE A O 1
ATOM 722 N N . PRO A 1 94 ? 13.453 10.550 -26.705 1.00 84.50 94 PRO A N 1
ATOM 723 C CA . PRO A 1 94 ? 12.680 11.473 -25.873 1.00 84.50 94 PRO A CA 1
ATOM 724 C C . PRO A 1 94 ? 12.231 12.740 -26.607 1.00 84.50 94 PRO A C 1
ATOM 726 O O . PRO A 1 94 ? 11.066 13.111 -26.519 1.00 84.50 94 PRO A O 1
ATOM 729 N N . ASP A 1 95 ? 13.120 13.353 -27.395 1.00 85.38 95 ASP A N 1
ATOM 730 C CA . ASP A 1 95 ? 12.818 14.602 -28.112 1.00 85.38 95 ASP A CA 1
ATOM 731 C C . ASP A 1 95 ? 11.801 14.415 -29.244 1.00 85.38 95 ASP A C 1
ATOM 733 O O . ASP A 1 95 ? 11.139 15.368 -29.642 1.00 85.38 95 ASP A O 1
ATOM 737 N N . ALA A 1 96 ? 11.682 13.194 -29.774 1.00 85.25 96 ALA A N 1
ATOM 738 C CA . ALA A 1 96 ? 10.669 12.846 -30.766 1.00 85.25 96 ALA A CA 1
ATOM 739 C C . ALA A 1 96 ? 9.376 12.322 -30.117 1.00 85.25 96 ALA A C 1
ATOM 741 O O . ALA A 1 96 ? 8.406 12.069 -30.824 1.00 85.25 96 ALA A O 1
ATOM 742 N N . GLY A 1 97 ? 9.361 12.118 -28.793 1.00 81.62 97 GLY A N 1
ATOM 743 C CA . GLY A 1 97 ? 8.238 11.503 -28.087 1.00 81.62 97 GLY A CA 1
ATOM 744 C C . GLY A 1 97 ? 7.961 10.062 -28.523 1.00 81.62 97 GLY A C 1
ATOM 745 O O . GLY A 1 97 ? 6.827 9.608 -28.402 1.00 81.62 97 GLY A O 1
ATOM 746 N N . VAL A 1 98 ? 8.969 9.351 -29.043 1.00 83.81 98 VAL A N 1
ATOM 747 C CA . VAL A 1 98 ? 8.814 7.981 -29.551 1.00 83.81 98 VAL A CA 1
ATOM 748 C C . VAL A 1 98 ? 9.406 6.981 -28.576 1.00 83.81 98 VAL A C 1
ATOM 750 O O . VAL A 1 98 ? 10.544 7.127 -28.128 1.00 83.81 98 VAL A O 1
ATOM 753 N N . MET A 1 99 ? 8.645 5.929 -28.286 1.00 84.88 99 MET A N 1
ATOM 754 C CA . MET A 1 99 ? 9.113 4.809 -27.483 1.00 84.88 99 MET A CA 1
ATOM 755 C C . MET A 1 99 ? 8.528 3.490 -27.978 1.00 84.88 99 MET A C 1
ATOM 757 O O . MET A 1 99 ? 7.354 3.405 -28.349 1.00 84.88 99 MET A O 1
ATOM 761 N N . PHE A 1 100 ? 9.361 2.455 -28.005 1.00 86.12 100 PHE A N 1
ATOM 762 C CA . PHE A 1 100 ? 8.967 1.104 -28.384 1.00 86.12 100 PHE A CA 1
ATOM 763 C C . PHE A 1 100 ? 9.817 0.044 -27.703 1.00 86.12 100 PHE A C 1
ATOM 765 O O . PHE A 1 100 ? 10.770 0.363 -26.994 1.00 86.12 100 PHE A O 1
ATOM 772 N N . GLY A 1 101 ? 9.452 -1.223 -27.881 1.00 84.88 101 GLY A N 1
ATOM 773 C CA . GLY A 1 101 ? 10.151 -2.327 -27.232 1.00 84.88 101 GLY A CA 1
ATOM 774 C C . GLY A 1 101 ? 9.450 -2.878 -25.995 1.00 84.88 101 GLY A C 1
ATOM 775 O O . GLY A 1 101 ? 8.349 -2.460 -25.618 1.00 84.88 101 GLY A O 1
ATOM 776 N N . LYS A 1 102 ? 10.122 -3.828 -25.342 1.00 83.19 102 LYS A N 1
ATOM 777 C CA . LYS A 1 102 ? 9.649 -4.496 -24.128 1.00 83.19 102 LYS A CA 1
ATOM 778 C C . LYS A 1 102 ? 9.418 -3.490 -22.989 1.00 83.19 102 LYS A C 1
ATOM 780 O O . LYS A 1 102 ? 10.256 -2.638 -22.682 1.00 83.19 102 LYS A O 1
ATOM 785 N N . ALA A 1 103 ? 8.248 -3.579 -22.358 1.00 80.94 103 ALA A N 1
ATOM 786 C CA . ALA A 1 103 ? 7.950 -2.856 -21.125 1.00 80.94 103 ALA A CA 1
ATOM 787 C C . ALA A 1 103 ? 8.728 -3.439 -19.931 1.00 80.94 103 ALA A C 1
ATOM 789 O O . ALA A 1 103 ? 9.448 -4.430 -20.056 1.00 80.94 103 ALA A O 1
ATOM 790 N N . ARG A 1 104 ? 8.587 -2.832 -18.751 1.00 81.69 104 ARG A N 1
ATOM 791 C CA . ARG A 1 104 ? 9.095 -3.443 -17.516 1.00 81.69 104 ARG A CA 1
ATOM 792 C C . ARG A 1 104 ? 8.284 -4.692 -17.159 1.00 81.69 104 ARG A C 1
ATOM 794 O O . ARG A 1 104 ? 7.114 -4.803 -17.518 1.00 81.69 104 ARG A O 1
ATOM 801 N N . THR A 1 105 ? 8.885 -5.583 -16.383 1.00 86.06 105 THR A N 1
ATOM 802 C CA . THR A 1 105 ? 8.158 -6.624 -15.653 1.00 86.06 105 THR A CA 1
ATOM 803 C C . THR A 1 105 ? 8.096 -6.204 -14.194 1.00 86.06 105 THR A C 1
ATOM 805 O O . THR A 1 105 ? 9.131 -6.018 -13.555 1.00 86.06 105 THR A O 1
ATOM 808 N N . LEU A 1 106 ? 6.896 -6.059 -13.648 1.00 87.75 106 LEU A N 1
ATOM 809 C CA . LEU A 1 106 ? 6.685 -5.732 -12.242 1.00 87.75 106 LEU A CA 1
ATOM 810 C C . LEU A 1 106 ? 5.754 -6.781 -11.642 1.00 87.75 106 LEU A C 1
ATOM 812 O O . LEU A 1 106 ? 4.816 -7.233 -12.281 1.00 87.75 106 LEU A O 1
ATOM 816 N N . SER A 1 107 ? 5.993 -7.191 -10.409 1.00 88.62 107 SER A N 1
ATOM 817 C CA . SER A 1 107 ? 5.066 -8.039 -9.676 1.00 88.62 107 SER A CA 1
ATOM 818 C C . SER A 1 107 ? 5.005 -7.581 -8.237 1.00 88.62 107 SER A C 1
ATOM 820 O O . SER A 1 107 ? 6.026 -7.358 -7.584 1.00 88.62 107 SER A O 1
ATOM 822 N N . PHE A 1 108 ? 3.784 -7.429 -7.744 1.00 89.44 108 PHE A N 1
ATOM 823 C CA . PHE A 1 108 ? 3.520 -7.164 -6.346 1.00 89.44 108 PHE A CA 1
ATOM 824 C C . PHE A 1 108 ? 2.569 -8.224 -5.816 1.00 89.44 108 PHE A C 1
ATOM 826 O O . PHE A 1 108 ? 1.445 -8.356 -6.298 1.00 89.44 108 PHE A O 1
ATOM 833 N N . VAL A 1 109 ? 3.015 -8.967 -4.806 1.00 92.81 109 VAL A N 1
ATOM 834 C CA . VAL A 1 109 ? 2.158 -9.888 -4.058 1.00 92.81 109 VAL A CA 1
ATOM 835 C C . VAL A 1 109 ? 2.188 -9.488 -2.597 1.00 92.81 109 VAL A C 1
ATOM 837 O O . VAL A 1 109 ? 3.265 -9.376 -2.016 1.00 92.81 109 VAL A O 1
ATOM 840 N N . GLY A 1 110 ? 1.018 -9.275 -2.005 1.00 94.38 110 GLY A N 1
ATOM 841 C CA . GLY A 1 110 ? 0.856 -8.853 -0.622 1.00 94.38 110 GLY A CA 1
ATOM 842 C C . GLY A 1 110 ? -0.180 -9.697 0.107 1.00 94.38 110 GLY A C 1
ATOM 843 O O . GLY A 1 110 ? -1.207 -10.066 -0.459 1.00 94.38 110 GLY A O 1
ATOM 844 N N . ARG A 1 111 ? 0.089 -9.990 1.376 1.00 95.56 111 ARG A N 1
ATOM 845 C CA . ARG A 1 111 ? -0.844 -10.603 2.323 1.00 95.56 111 ARG A CA 1
ATOM 846 C C . ARG A 1 111 ? -0.846 -9.788 3.599 1.00 95.56 111 ARG A C 1
ATOM 848 O O . ARG A 1 111 ? 0.211 -9.330 4.026 1.00 95.56 111 ARG A O 1
ATOM 855 N N . ARG A 1 112 ? -2.013 -9.625 4.207 1.00 96.00 112 ARG A N 1
ATOM 856 C CA . ARG A 1 112 ? -2.153 -9.012 5.520 1.00 96.00 112 ARG A CA 1
ATOM 857 C C . ARG A 1 112 ? -3.198 -9.746 6.340 1.00 96.00 112 ARG A C 1
ATOM 859 O O . ARG A 1 112 ? -4.310 -9.967 5.869 1.00 96.00 112 ARG A O 1
ATOM 866 N N . TYR A 1 113 ? -2.828 -10.046 7.570 1.00 97.25 113 TYR A N 1
ATOM 867 C CA . TYR A 1 113 ? -3.700 -10.515 8.628 1.00 97.25 113 TYR A CA 1
ATOM 868 C C . TYR A 1 113 ? -3.860 -9.384 9.635 1.00 97.25 113 TYR A C 1
ATOM 870 O O . TYR A 1 113 ? -2.874 -8.754 10.013 1.00 97.25 113 TYR A O 1
ATOM 878 N N . GLN A 1 114 ? -5.090 -9.112 10.054 1.00 96.88 114 GLN A N 1
ATOM 879 C CA . GLN A 1 114 ? -5.354 -8.161 11.126 1.00 96.88 114 GLN A CA 1
ATOM 880 C C . GLN A 1 114 ? -6.357 -8.752 12.108 1.00 96.88 114 GLN A C 1
ATOM 882 O O . GLN A 1 114 ? -7.429 -9.201 11.703 1.00 96.88 114 GLN A O 1
ATOM 887 N N . LEU A 1 115 ? -6.014 -8.717 13.389 1.00 98.12 115 LEU A N 1
ATOM 888 C CA . LEU A 1 115 ? -6.889 -9.048 14.504 1.00 98.12 115 LEU A CA 1
ATOM 889 C C . LEU A 1 115 ? -7.144 -7.769 15.297 1.00 98.12 115 LEU A C 1
ATOM 891 O O . LEU A 1 115 ? -6.196 -7.109 15.711 1.00 98.12 115 LEU A O 1
ATOM 895 N N . THR A 1 116 ? -8.408 -7.437 15.514 1.00 97.62 116 THR A N 1
ATOM 896 C CA . THR A 1 116 ? -8.828 -6.312 16.348 1.00 97.62 116 THR A CA 1
ATOM 897 C C . THR A 1 116 ? -9.797 -6.826 17.394 1.00 97.62 116 THR A C 1
ATOM 899 O O . THR A 1 116 ? -10.774 -7.500 17.075 1.00 97.62 116 THR A O 1
ATOM 902 N N . GLU A 1 117 ? -9.529 -6.487 18.641 1.00 98.00 117 GLU A N 1
ATOM 903 C CA . GLU A 1 117 ? -10.369 -6.776 19.788 1.00 98.00 117 GLU A CA 1
ATOM 904 C C . GLU A 1 117 ? -10.726 -5.456 20.476 1.00 98.00 117 GLU A C 1
ATOM 906 O O . GLU A 1 117 ? -9.902 -4.542 20.592 1.00 98.00 117 GLU A O 1
ATOM 911 N N . SER A 1 118 ? -11.989 -5.334 20.875 1.00 98.00 118 SER A N 1
ATOM 912 C CA . SER A 1 118 ? -12.481 -4.200 21.642 1.00 98.00 118 SER A CA 1
ATOM 913 C C . SER A 1 118 ? -13.472 -4.667 22.698 1.00 98.00 118 SER A C 1
ATOM 915 O O . SER A 1 118 ? -14.550 -5.177 22.385 1.00 98.00 118 SER A O 1
ATOM 917 N N . LEU A 1 119 ? -13.127 -4.445 23.960 1.00 98.56 119 LEU A N 1
ATOM 918 C CA . LEU A 1 119 ? -13.990 -4.684 25.104 1.00 98.56 119 LEU A CA 1
ATOM 919 C C . LEU A 1 119 ? -14.536 -3.351 25.611 1.00 98.56 119 LEU A C 1
ATOM 921 O O . LEU A 1 119 ? -13.775 -2.452 25.965 1.00 98.56 119 LEU A O 1
ATOM 925 N N . MET A 1 120 ? -15.855 -3.241 25.695 1.00 98.38 120 MET A N 1
ATOM 926 C CA . MET A 1 120 ? -16.548 -2.115 26.312 1.00 98.38 120 MET A CA 1
ATOM 927 C C . MET A 1 120 ? -17.142 -2.563 27.642 1.00 98.38 120 MET A C 1
ATOM 929 O O . MET A 1 120 ? -17.838 -3.579 27.699 1.00 98.38 120 MET A O 1
ATOM 933 N N . TRP A 1 121 ? -16.870 -1.805 28.701 1.00 98.44 121 TRP A N 1
ATOM 934 C CA . TRP A 1 121 ? -17.384 -2.068 30.037 1.00 98.44 121 TRP A CA 1
ATOM 935 C C . TRP A 1 121 ? -17.987 -0.812 30.659 1.00 98.44 121 TRP A C 1
ATOM 937 O O . TRP A 1 121 ? -17.315 0.185 30.908 1.00 98.44 121 TRP A O 1
ATOM 947 N N . GLU A 1 122 ? -19.270 -0.911 30.959 1.00 97.94 122 GLU A N 1
ATOM 948 C CA . GLU A 1 122 ? -20.064 0.084 31.652 1.00 97.94 122 GLU A CA 1
ATOM 949 C C . GLU A 1 122 ? -20.045 -0.170 33.160 1.00 97.94 122 GLU A C 1
ATOM 951 O O . GLU A 1 122 ? -20.488 -1.209 33.651 1.00 97.94 122 GLU A O 1
ATOM 956 N N . ARG A 1 123 ? -19.546 0.784 33.942 1.00 96.94 123 ARG A N 1
ATOM 957 C CA . ARG A 1 123 ? -19.572 0.686 35.403 1.00 96.94 123 ARG A CA 1
ATOM 958 C C . ARG A 1 123 ? -19.930 2.025 36.022 1.00 96.94 123 ARG A C 1
ATOM 960 O O . ARG A 1 123 ? -19.078 2.889 36.213 1.00 96.94 123 ARG A O 1
ATOM 967 N N . LYS A 1 124 ? -21.190 2.154 36.448 1.00 95.94 124 LYS A N 1
ATOM 968 C CA . LYS A 1 124 ? -21.740 3.386 37.036 1.00 95.94 124 LYS A CA 1
ATOM 969 C C . LYS A 1 124 ? -21.567 4.565 36.070 1.00 95.94 124 LYS A C 1
ATOM 971 O O . LYS A 1 124 ? -22.217 4.592 35.038 1.00 95.94 124 LYS A O 1
ATOM 976 N N . SER A 1 125 ? -20.716 5.526 36.413 1.00 97.19 125 SER A N 1
ATOM 977 C CA . SER A 1 125 ? -20.409 6.697 35.596 1.00 97.19 125 SER A CA 1
ATOM 978 C C . SER A 1 125 ? -19.187 6.523 34.692 1.00 97.19 125 SER A C 1
ATOM 980 O O . SER A 1 125 ? -18.789 7.489 34.044 1.00 97.19 125 SER A O 1
ATOM 982 N N . HIS A 1 126 ? -18.579 5.336 34.664 1.00 98.12 126 HIS A N 1
ATOM 983 C CA . HIS A 1 126 ? -17.425 5.021 33.826 1.00 98.12 126 HIS A CA 1
ATOM 984 C C . HIS A 1 126 ? -17.840 4.181 32.622 1.00 98.12 126 HIS A C 1
ATOM 986 O O . HIS A 1 126 ? -18.487 3.144 32.777 1.00 98.12 126 HIS A O 1
ATOM 992 N N . HIS A 1 127 ? -17.393 4.6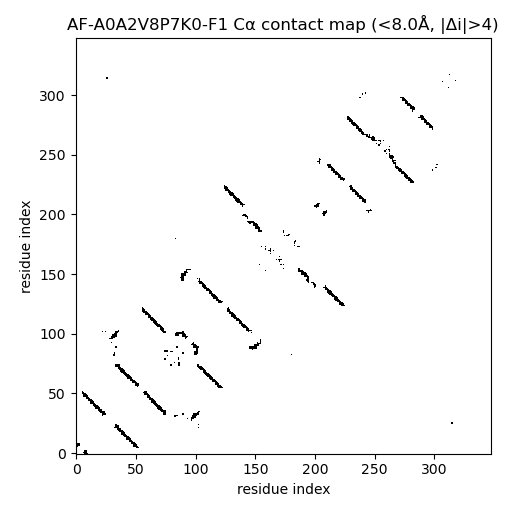15 31.450 1.00 97.94 127 HIS A N 1
ATOM 993 C CA . HIS A 1 127 ? -17.541 3.923 30.178 1.00 97.94 127 HIS A CA 1
ATOM 994 C C . HIS A 1 127 ? -16.138 3.514 29.711 1.00 97.94 127 HIS A C 1
ATOM 996 O O . HIS A 1 127 ? -15.452 4.257 28.997 1.00 97.94 127 HIS A O 1
ATOM 1002 N N . LEU A 1 128 ? -15.685 2.349 30.163 1.00 98.38 128 LEU A N 1
ATOM 1003 C CA . LEU A 1 128 ? -14.342 1.842 29.913 1.00 98.38 128 LEU A CA 1
ATOM 1004 C C . LEU A 1 128 ? -14.270 1.151 28.552 1.00 98.38 128 LEU A C 1
ATOM 1006 O O . LEU A 1 128 ? -15.183 0.430 28.146 1.00 98.38 128 LEU A O 1
ATOM 1010 N N . ARG A 1 129 ? -13.154 1.344 27.852 1.00 98.12 129 ARG A N 1
ATOM 1011 C CA . ARG A 1 129 ? -12.826 0.665 26.600 1.00 98.12 129 ARG A CA 1
ATOM 1012 C C . ARG A 1 129 ? -11.406 0.146 26.649 1.00 98.12 129 ARG A C 1
ATOM 1014 O O . ARG A 1 129 ? -10.473 0.909 26.882 1.00 98.12 129 ARG A O 1
ATOM 1021 N N . PHE A 1 130 ? -11.253 -1.129 26.353 1.00 98.25 130 PHE A N 1
ATOM 1022 C CA . PHE A 1 130 ? -9.967 -1.784 26.192 1.00 98.25 130 PHE A CA 1
ATOM 1023 C C . PHE A 1 130 ? -9.893 -2.344 24.786 1.00 98.25 130 PHE A C 1
ATOM 1025 O O . PHE A 1 130 ? -10.925 -2.646 24.184 1.00 98.25 130 PHE A O 1
ATOM 1032 N N . GLY A 1 131 ? -8.689 -2.485 24.259 1.00 97.31 131 GLY A N 1
ATOM 1033 C CA . GLY A 1 131 ? -8.548 -3.240 23.035 1.00 97.31 131 GLY A CA 1
ATOM 1034 C C . GLY A 1 131 ? -7.128 -3.552 22.641 1.00 97.31 131 GLY A C 1
ATOM 1035 O O . GLY A 1 131 ? -6.150 -3.001 23.164 1.00 97.31 131 GLY A O 1
ATOM 1036 N N . PHE A 1 132 ? -7.061 -4.453 21.678 1.00 97.56 132 PHE A N 1
ATOM 1037 C CA . PHE A 1 132 ? -5.848 -4.977 21.094 1.00 97.56 132 PHE A CA 1
ATOM 1038 C C . PHE A 1 132 ? -5.979 -4.967 19.576 1.00 97.56 132 PHE A C 1
ATOM 1040 O O . PHE A 1 132 ? -6.951 -5.483 19.034 1.00 97.56 132 PHE A O 1
ATOM 1047 N N . ASP A 1 133 ? -4.980 -4.418 18.896 1.00 96.25 133 ASP A N 1
ATOM 1048 C CA . ASP A 1 133 ? -4.833 -4.551 17.454 1.00 96.25 133 ASP A CA 1
ATOM 1049 C C . ASP A 1 133 ? -3.507 -5.241 17.145 1.00 96.25 133 ASP A C 1
ATOM 1051 O O . ASP A 1 133 ? -2.444 -4.841 17.629 1.00 96.25 133 ASP A O 1
ATOM 1055 N N . TRP A 1 134 ? -3.567 -6.249 16.288 1.00 96.44 134 TRP A N 1
ATOM 1056 C CA . TRP A 1 134 ? -2.408 -6.885 15.688 1.00 96.44 134 TRP A CA 1
ATOM 1057 C C . TRP A 1 134 ? -2.554 -6.872 14.175 1.00 96.44 134 TRP A C 1
ATOM 1059 O O . TRP A 1 134 ? -3.595 -7.250 13.647 1.00 96.44 134 TRP A O 1
ATOM 1069 N N . GLU A 1 135 ? -1.505 -6.449 13.481 1.00 94.88 135 GLU A N 1
ATOM 1070 C CA . GLU A 1 135 ? -1.371 -6.553 12.033 1.00 94.88 135 GLU A CA 1
ATOM 1071 C C . GLU A 1 135 ? -0.070 -7.298 11.718 1.00 94.88 135 GLU A C 1
ATOM 1073 O O . GLU A 1 135 ? 0.987 -6.907 12.210 1.00 94.88 135 GLU A O 1
ATOM 1078 N N . ASP A 1 136 ? -0.143 -8.341 10.891 1.00 94.31 136 ASP A N 1
ATOM 1079 C CA . ASP A 1 136 ? 1.004 -8.981 10.237 1.00 94.31 136 ASP A CA 1
ATOM 1080 C C . ASP A 1 136 ? 0.797 -8.880 8.728 1.00 94.31 136 ASP A C 1
ATOM 1082 O O . ASP A 1 136 ? -0.174 -9.398 8.174 1.00 94.31 136 ASP A O 1
ATOM 1086 N N . ALA A 1 137 ? 1.692 -8.169 8.056 1.00 92.75 137 ALA A N 1
ATOM 1087 C CA . ALA A 1 137 ? 1.655 -7.978 6.621 1.00 92.75 137 ALA A CA 1
ATOM 1088 C C . ALA A 1 137 ? 2.977 -8.396 5.984 1.00 92.75 137 ALA A C 1
ATOM 1090 O O . ALA A 1 137 ? 4.060 -8.002 6.415 1.00 92.75 137 ALA A O 1
ATOM 1091 N N . ALA A 1 138 ? 2.890 -9.151 4.897 1.00 92.25 138 ALA A N 1
ATOM 1092 C CA . ALA A 1 138 ? 4.027 -9.559 4.094 1.00 92.25 138 ALA A CA 1
ATOM 1093 C C . ALA A 1 138 ? 3.808 -9.151 2.640 1.00 92.25 138 ALA A C 1
ATOM 1095 O O . ALA A 1 138 ? 2.743 -9.406 2.081 1.00 92.25 138 ALA A O 1
ATOM 1096 N N . TYR A 1 139 ? 4.810 -8.543 2.007 1.00 90.69 139 TYR A N 1
ATOM 1097 C CA . TYR A 1 139 ? 4.759 -8.264 0.574 1.00 90.69 139 TYR A CA 1
ATOM 1098 C C . TYR A 1 139 ? 6.086 -8.522 -0.125 1.00 90.69 139 TYR A C 1
ATOM 1100 O O . TYR A 1 139 ? 7.161 -8.269 0.420 1.00 90.69 139 TYR A O 1
ATOM 1108 N N . SER A 1 140 ? 5.982 -8.986 -1.362 1.00 90.12 140 SER A N 1
ATOM 1109 C CA . SER A 1 140 ? 7.089 -9.370 -2.230 1.00 90.12 140 SER A CA 1
ATOM 1110 C C . SER A 1 140 ? 7.020 -8.530 -3.502 1.00 90.12 140 SER A C 1
ATOM 1112 O O . SER A 1 140 ? 6.299 -8.895 -4.431 1.00 90.12 140 SER A O 1
ATOM 1114 N N . PRO A 1 141 ? 7.701 -7.373 -3.540 1.00 87.31 141 PRO A N 1
ATOM 1115 C CA . PRO A 1 141 ? 7.881 -6.627 -4.766 1.00 87.31 141 PRO A CA 1
ATOM 1116 C C . PRO A 1 141 ? 9.016 -7.255 -5.579 1.00 87.31 141 PRO A C 1
ATOM 1118 O O . PRO A 1 141 ? 10.098 -7.534 -5.055 1.00 87.31 141 PRO A O 1
ATOM 1121 N N . GLN A 1 142 ? 8.771 -7.431 -6.866 1.00 87.50 142 GLN A N 1
ATOM 1122 C CA . GLN A 1 142 ? 9.757 -7.861 -7.841 1.00 87.50 142 GLN A CA 1
ATOM 1123 C C . GLN A 1 142 ? 9.677 -6.926 -9.040 1.00 87.50 142 GLN A C 1
ATOM 1125 O O . GLN A 1 142 ? 8.589 -6.671 -9.548 1.00 87.50 142 GLN A O 1
ATOM 1130 N N . GLN A 1 143 ? 10.815 -6.416 -9.483 1.00 85.81 143 GLN A N 1
ATOM 1131 C CA . GLN A 1 143 ? 10.919 -5.551 -10.646 1.00 85.81 143 GLN A CA 1
ATOM 1132 C C . GLN A 1 143 ? 12.100 -6.008 -11.490 1.00 85.81 143 GLN A C 1
ATOM 1134 O O . GLN A 1 143 ? 13.223 -6.060 -11.004 1.00 85.81 143 GLN A O 1
ATOM 1139 N N . PHE A 1 144 ? 11.834 -6.294 -12.757 1.00 82.94 144 PHE A N 1
ATOM 1140 C CA . PHE A 1 144 ? 12.853 -6.374 -13.788 1.00 82.94 144 PHE A CA 1
ATOM 1141 C C . PHE A 1 144 ? 12.607 -5.242 -14.772 1.00 82.94 144 PHE A C 1
ATOM 1143 O O . PHE A 1 144 ? 11.582 -5.195 -15.460 1.00 82.94 144 PHE A O 1
ATOM 1150 N N . ASP A 1 145 ? 13.539 -4.305 -14.806 1.00 74.25 145 ASP A N 1
ATOM 1151 C CA . ASP A 1 145 ? 13.602 -3.267 -15.815 1.00 74.25 145 ASP A CA 1
ATOM 1152 C C . ASP A 1 145 ? 14.849 -3.457 -16.679 1.00 74.25 145 ASP A C 1
ATOM 1154 O O . ASP A 1 145 ? 15.767 -4.201 -16.343 1.00 74.25 145 ASP A O 1
ATOM 1158 N N . GLN A 1 146 ? 14.849 -2.798 -17.838 1.00 79.31 146 GLN A N 1
ATOM 1159 C CA . GLN A 1 146 ? 16.023 -2.733 -18.709 1.00 79.31 146 GLN A CA 1
ATOM 1160 C C . GLN A 1 146 ? 16.490 -4.096 -19.253 1.00 79.31 146 GLN A C 1
ATOM 1162 O O . GLN A 1 146 ? 17.651 -4.249 -19.615 1.00 79.31 146 GLN A O 1
ATOM 1167 N N . GLU A 1 147 ? 15.589 -5.075 -19.368 1.00 80.06 147 GLU A N 1
ATOM 1168 C CA . GLU A 1 147 ? 15.873 -6.371 -19.989 1.00 80.06 147 GLU A CA 1
ATOM 1169 C C . GLU A 1 147 ? 15.251 -6.479 -21.391 1.00 80.06 147 GLU A C 1
ATOM 1171 O O . GLU A 1 147 ? 14.041 -6.273 -21.521 1.00 80.06 147 GLU A O 1
ATOM 1176 N N . PRO A 1 148 ? 16.002 -6.901 -22.428 1.00 82.69 148 PRO A N 1
ATOM 1177 C CA . PRO A 1 148 ? 17.447 -7.166 -22.409 1.00 82.69 148 PRO A CA 1
ATOM 1178 C C . PRO A 1 148 ? 18.296 -5.883 -22.345 1.00 82.69 148 PRO A C 1
ATOM 1180 O O . PRO A 1 148 ? 19.427 -5.923 -21.873 1.00 82.69 148 PRO A O 1
ATOM 1183 N N . ALA A 1 149 ? 17.754 -4.748 -22.792 1.00 89.25 149 ALA A N 1
ATOM 1184 C CA . ALA A 1 149 ? 18.355 -3.426 -22.644 1.00 89.25 149 ALA A CA 1
ATOM 1185 C C . ALA A 1 149 ? 17.281 -2.333 -22.763 1.00 89.25 149 ALA A C 1
ATOM 1187 O O . ALA A 1 149 ? 16.255 -2.528 -23.423 1.00 89.25 149 ALA A O 1
ATOM 1188 N N . THR A 1 150 ? 17.551 -1.170 -22.172 1.00 89.06 150 THR A N 1
ATOM 1189 C CA . THR A 1 150 ? 16.896 0.103 -22.491 1.00 89.06 150 THR A CA 1
ATOM 1190 C C . THR A 1 150 ? 17.899 1.000 -23.203 1.00 89.06 150 THR A C 1
ATOM 1192 O O . THR A 1 150 ? 18.960 1.301 -22.664 1.00 89.06 150 THR A O 1
ATOM 1195 N N . MET A 1 151 ? 17.561 1.448 -24.405 1.00 91.31 151 MET A N 1
ATOM 1196 C CA . MET A 1 151 ? 18.387 2.286 -25.267 1.00 91.31 151 MET A CA 1
ATOM 1197 C C . MET A 1 151 ? 17.716 3.641 -25.472 1.00 91.31 151 MET A C 1
ATOM 1199 O O . MET A 1 151 ? 16.519 3.715 -25.742 1.00 91.31 151 MET A O 1
ATOM 1203 N N . ASN A 1 152 ? 18.494 4.715 -25.381 1.00 91.75 152 ASN A N 1
ATOM 1204 C CA . ASN A 1 152 ? 18.085 6.041 -25.821 1.00 91.75 152 ASN A CA 1
ATOM 1205 C C . ASN A 1 152 ? 18.855 6.385 -27.092 1.00 91.75 152 ASN A C 1
ATOM 1207 O O . ASN A 1 152 ? 20.084 6.295 -27.099 1.00 91.75 152 ASN A O 1
ATOM 1211 N N . LEU A 1 153 ? 18.152 6.794 -28.143 1.00 93.25 153 LEU A N 1
ATOM 1212 C CA . LEU A 1 153 ? 18.761 7.230 -29.401 1.00 93.25 153 LEU A CA 1
ATOM 1213 C C . LEU A 1 153 ? 18.719 8.757 -29.507 1.00 93.25 153 LEU A C 1
ATOM 1215 O O . LEU A 1 153 ? 17.878 9.417 -28.888 1.00 93.25 153 LEU A O 1
ATOM 1219 N N . TYR A 1 154 ? 19.628 9.323 -30.295 1.00 93.94 154 TYR A N 1
ATOM 1220 C CA . TYR A 1 154 ? 19.523 10.719 -30.712 1.00 93.94 154 TYR A CA 1
ATOM 1221 C C . TYR A 1 154 ? 18.348 10.901 -31.675 1.00 93.94 154 TYR A C 1
ATOM 1223 O O . TYR A 1 154 ? 18.080 10.046 -32.519 1.00 93.94 154 TYR A O 1
ATOM 1231 N N . SER A 1 155 ? 17.646 12.029 -31.572 1.00 92.88 155 SER A N 1
ATOM 1232 C CA . SER A 1 155 ? 16.556 12.340 -32.498 1.00 92.88 155 SER A CA 1
ATOM 1233 C C . SER A 1 155 ? 17.085 12.776 -33.872 1.00 92.88 155 SER A C 1
ATOM 1235 O O . SER A 1 155 ? 18.180 13.342 -33.962 1.00 92.88 155 SER A O 1
ATOM 1237 N N . PRO A 1 156 ? 16.299 12.614 -34.956 1.00 93.38 156 PRO A N 1
ATOM 1238 C CA . PRO A 1 156 ? 16.684 13.109 -36.278 1.00 93.38 156 PRO A CA 1
ATOM 1239 C C . PRO A 1 156 ? 17.032 14.604 -36.290 1.00 93.38 156 PRO A C 1
ATOM 1241 O O . PRO A 1 156 ? 17.925 15.028 -37.017 1.00 93.38 156 PRO A O 1
ATOM 1244 N N . LEU A 1 157 ? 16.343 15.410 -35.472 1.00 92.94 157 LEU A N 1
ATOM 1245 C CA . LEU A 1 157 ? 16.614 16.841 -35.334 1.00 92.94 157 LEU A CA 1
ATOM 1246 C C . LEU A 1 157 ? 17.994 17.101 -34.717 1.00 92.94 157 LEU A C 1
ATOM 1248 O O . LEU A 1 157 ? 18.745 17.922 -35.235 1.00 92.94 157 LEU A O 1
ATOM 1252 N N . GLN A 1 158 ? 18.354 16.383 -33.650 1.00 94.19 158 GLN A N 1
ATOM 1253 C CA . GLN A 1 158 ? 19.674 16.514 -33.023 1.00 94.19 158 GLN A CA 1
ATOM 1254 C C . GLN A 1 158 ? 20.798 16.163 -33.992 1.00 94.19 158 GLN A C 1
ATOM 1256 O O . GLN A 1 158 ? 21.778 16.899 -34.086 1.00 94.19 158 GLN A O 1
ATOM 1261 N N . VAL A 1 159 ? 20.643 15.065 -34.732 1.00 94.88 159 VAL A N 1
ATOM 1262 C CA . VAL A 1 159 ? 21.667 14.629 -35.683 1.00 94.88 159 VAL A CA 1
ATOM 1263 C C . VAL A 1 159 ? 21.768 15.603 -36.863 1.00 94.88 159 VAL A C 1
ATOM 1265 O O . VAL A 1 159 ? 22.874 15.942 -37.273 1.00 94.88 159 VAL A O 1
ATOM 1268 N N . ARG A 1 160 ? 20.645 16.146 -37.359 1.00 94.06 160 ARG A N 1
ATOM 1269 C CA . ARG A 1 160 ? 20.661 17.212 -38.379 1.00 94.06 160 ARG A CA 1
ATOM 1270 C C . ARG A 1 160 ? 21.373 18.475 -37.895 1.00 94.06 160 ARG A C 1
ATOM 1272 O O . ARG A 1 160 ? 22.188 19.019 -38.633 1.00 94.06 160 ARG A O 1
ATOM 1279 N N . ASN A 1 161 ? 21.112 18.906 -36.663 1.00 95.06 161 ASN A N 1
ATOM 1280 C CA . ASN A 1 161 ? 21.777 20.072 -36.078 1.00 95.06 161 ASN A CA 1
ATOM 1281 C C . ASN A 1 161 ? 23.288 19.850 -35.929 1.00 95.06 161 ASN A C 1
ATOM 1283 O O . ASN A 1 161 ? 24.067 20.748 -36.228 1.00 95.06 161 ASN A O 1
ATOM 1287 N N . PHE A 1 162 ? 23.707 18.649 -35.521 1.00 95.12 162 PHE A N 1
ATOM 1288 C CA . PHE A 1 162 ? 25.121 18.277 -35.486 1.00 95.12 162 PHE A CA 1
ATOM 1289 C C . PHE A 1 162 ? 25.746 18.339 -36.888 1.00 95.12 162 PHE A C 1
ATOM 1291 O O . PHE A 1 162 ? 26.732 19.050 -37.089 1.00 95.12 162 PHE A O 1
ATOM 1298 N N . ASN A 1 163 ? 25.124 17.683 -37.874 1.00 95.88 163 ASN A N 1
ATOM 1299 C CA . ASN A 1 163 ? 25.613 17.635 -39.254 1.00 95.88 163 ASN A CA 1
ATOM 1300 C C . ASN A 1 163 ? 25.715 19.015 -39.916 1.00 95.88 163 ASN A C 1
ATOM 1302 O O . ASN A 1 163 ? 26.606 19.216 -40.734 1.00 95.88 163 ASN A O 1
ATOM 1306 N N . ALA A 1 164 ? 24.848 19.967 -39.552 1.00 95.94 164 ALA A N 1
ATOM 1307 C CA . ALA A 1 164 ? 24.891 21.336 -40.071 1.00 95.94 164 ALA A CA 1
ATOM 1308 C C . ALA A 1 164 ? 26.193 22.079 -39.714 1.00 95.94 164 ALA A C 1
ATOM 1310 O O . ALA A 1 164 ? 26.606 22.977 -40.441 1.00 95.94 164 ALA A O 1
ATOM 1311 N N . SER A 1 165 ? 26.838 21.700 -38.607 1.00 95.81 165 SER A N 1
ATOM 1312 C CA . SER A 1 165 ? 28.114 22.273 -38.151 1.00 95.81 165 SER A CA 1
ATOM 1313 C C . SER A 1 165 ? 29.320 21.346 -38.331 1.00 95.81 165 SER A C 1
ATOM 1315 O O . SER A 1 165 ? 30.459 21.792 -38.207 1.00 95.81 165 SER A O 1
ATOM 1317 N N . ALA A 1 166 ? 29.092 20.058 -38.595 1.00 94.69 166 ALA A N 1
ATOM 1318 C CA . ALA A 1 166 ? 30.149 19.060 -38.687 1.00 94.69 166 ALA A CA 1
ATOM 1319 C C . ALA A 1 166 ? 30.792 19.042 -40.089 1.00 94.69 166 ALA A C 1
ATOM 1321 O O . ALA A 1 166 ? 30.083 19.162 -41.095 1.00 94.69 166 ALA A O 1
ATOM 1322 N N . PRO A 1 167 ? 32.121 18.837 -40.189 1.00 96.00 167 PRO A N 1
ATOM 1323 C CA . PRO A 1 167 ? 32.785 18.656 -41.477 1.00 96.00 167 PRO A CA 1
ATOM 1324 C C . PRO A 1 167 ? 32.247 17.402 -42.193 1.00 96.00 167 PRO A C 1
ATOM 1326 O O . PRO A 1 167 ? 31.876 16.446 -41.509 1.00 96.00 167 PRO A O 1
ATOM 1329 N N . PRO A 1 168 ? 32.256 17.340 -43.543 1.00 93.38 168 PRO A N 1
ATOM 1330 C CA . PRO A 1 168 ? 31.636 16.245 -44.301 1.00 93.38 168 PRO A CA 1
ATOM 1331 C C . PRO A 1 168 ? 32.072 14.838 -43.868 1.00 93.38 168 PRO A C 1
ATOM 1333 O O . PRO A 1 168 ? 31.254 13.928 -43.812 1.00 93.38 168 PRO A O 1
ATOM 1336 N N . ALA A 1 169 ? 33.342 14.670 -43.491 1.00 93.38 169 ALA A N 1
ATOM 1337 C CA . ALA A 1 169 ? 33.893 13.392 -43.036 1.00 93.38 169 ALA A CA 1
ATOM 1338 C C . ALA A 1 169 ? 33.367 12.920 -41.663 1.00 93.38 169 ALA A C 1
ATOM 1340 O O . ALA A 1 169 ? 33.497 11.745 -41.338 1.00 93.38 169 ALA A O 1
ATOM 1341 N N . ALA A 1 170 ? 32.799 13.819 -40.853 1.00 92.88 170 ALA A N 1
ATOM 1342 C CA . ALA A 1 170 ? 32.267 13.522 -39.521 1.00 92.88 170 ALA A CA 1
ATOM 1343 C C . ALA A 1 170 ? 30.731 13.530 -39.472 1.00 92.88 170 ALA A C 1
ATOM 1345 O O . ALA A 1 170 ? 30.155 13.311 -38.406 1.00 92.88 170 ALA A O 1
ATOM 1346 N N . GLN A 1 171 ? 30.059 13.810 -40.594 1.00 94.25 171 GLN A N 1
ATOM 1347 C CA . GLN A 1 171 ? 28.602 13.813 -40.648 1.00 94.25 171 GLN A CA 1
ATOM 1348 C C . GLN A 1 171 ? 28.053 12.398 -40.465 1.00 94.25 171 GLN A C 1
ATOM 1350 O O . GLN A 1 171 ? 28.545 11.426 -41.033 1.00 94.25 171 GLN A O 1
ATOM 1355 N N . ILE A 1 172 ? 26.991 12.295 -39.676 1.00 93.69 172 ILE A N 1
ATOM 1356 C CA . ILE A 1 172 ? 26.296 11.040 -39.423 1.00 93.69 172 ILE A CA 1
ATOM 1357 C C . ILE A 1 172 ? 25.244 10.850 -40.524 1.00 93.69 172 ILE A C 1
ATOM 1359 O O . ILE A 1 172 ? 24.357 11.701 -40.653 1.00 93.69 172 ILE A O 1
ATOM 1363 N N . PRO A 1 173 ? 25.287 9.761 -41.311 1.00 92.00 173 PRO A N 1
ATOM 1364 C CA . PRO A 1 173 ? 24.298 9.526 -42.353 1.00 92.00 173 PRO A CA 1
ATOM 1365 C C . PRO A 1 173 ? 22.912 9.325 -41.734 1.00 92.00 173 PRO A C 1
ATOM 1367 O O . PRO A 1 173 ? 22.738 8.547 -40.797 1.00 92.00 173 PRO A O 1
ATOM 1370 N N . LEU A 1 174 ? 21.916 10.023 -42.276 1.00 91.62 174 LEU A N 1
ATOM 1371 C CA . LEU A 1 174 ? 20.519 9.896 -41.871 1.00 91.62 174 LEU A CA 1
ATOM 1372 C C . LEU A 1 174 ? 19.647 9.531 -43.075 1.00 91.62 174 LEU A C 1
ATOM 1374 O O . LEU A 1 174 ? 19.835 10.107 -44.150 1.00 91.62 174 LEU A O 1
ATOM 1378 N N . PRO A 1 175 ? 18.646 8.653 -42.897 1.00 90.44 175 PRO A N 1
ATOM 1379 C CA . PRO A 1 175 ? 17.564 8.500 -43.860 1.00 90.44 175 PRO A CA 1
ATOM 1380 C C . PRO A 1 175 ? 16.842 9.830 -44.128 1.00 90.44 175 PRO A C 1
ATOM 1382 O O . PRO A 1 175 ? 16.700 10.675 -43.238 1.00 90.44 175 PRO A O 1
ATOM 1385 N N . SER A 1 176 ? 16.332 10.001 -45.350 1.00 86.31 176 SER A N 1
ATOM 1386 C CA . SER A 1 176 ? 15.502 11.157 -45.721 1.00 86.31 176 SER A CA 1
ATOM 1387 C C . SER A 1 176 ? 14.129 11.142 -45.035 1.00 86.31 176 SER A C 1
ATOM 1389 O O . SER A 1 176 ? 13.542 12.200 -44.810 1.00 86.31 176 SER A O 1
ATOM 1391 N N . SER A 1 177 ? 13.632 9.960 -44.657 1.00 88.44 177 SER A N 1
ATOM 1392 C CA . SER A 1 177 ? 12.387 9.757 -43.909 1.00 88.44 177 SER A CA 1
ATOM 1393 C C . SER A 1 177 ? 12.498 8.547 -42.972 1.00 88.44 177 SER A C 1
ATOM 1395 O O . SER A 1 177 ? 13.358 7.695 -43.169 1.00 88.44 177 SER A O 1
ATOM 1397 N N . PHE A 1 178 ? 11.648 8.493 -41.942 1.00 88.19 178 PHE A N 1
ATOM 1398 C CA . PHE A 1 178 ? 11.627 7.428 -40.932 1.00 88.19 178 PHE A CA 1
ATOM 1399 C C . PHE A 1 178 ? 10.271 6.721 -40.975 1.00 88.19 178 PHE A C 1
ATOM 1401 O O . PHE A 1 178 ? 9.367 7.073 -40.218 1.00 88.19 178 PHE A O 1
ATOM 1408 N N . LEU A 1 179 ? 10.107 5.786 -41.915 1.00 86.44 179 LEU A N 1
ATOM 1409 C CA . LEU A 1 179 ? 8.834 5.089 -42.151 1.00 86.44 179 LEU A CA 1
ATOM 1410 C C . LEU A 1 179 ? 8.846 3.653 -41.620 1.00 86.44 179 LEU A C 1
ATOM 1412 O O . LEU A 1 179 ? 7.789 3.086 -41.347 1.00 86.44 179 LEU A O 1
ATOM 1416 N N . THR A 1 180 ? 10.031 3.066 -41.463 1.00 87.44 180 THR A N 1
ATOM 1417 C CA . THR A 1 180 ? 10.217 1.690 -41.001 1.00 87.44 180 THR A CA 1
ATOM 1418 C C . THR A 1 180 ? 10.978 1.634 -39.678 1.00 87.44 180 THR A C 1
ATOM 1420 O O . THR A 1 180 ? 11.655 2.580 -39.276 1.00 87.44 180 THR A O 1
ATOM 1423 N N . LEU A 1 181 ? 10.890 0.489 -38.993 1.00 84.50 181 LEU A N 1
ATOM 1424 C CA . LEU A 1 181 ? 11.699 0.233 -37.803 1.00 84.50 181 LEU A CA 1
ATOM 1425 C C . LEU A 1 181 ? 13.205 0.281 -38.121 1.00 84.50 181 LEU A C 1
ATOM 1427 O O . LEU A 1 181 ? 13.965 0.791 -37.307 1.00 84.50 181 LEU A O 1
ATOM 1431 N N . ASP A 1 182 ? 13.625 -0.191 -39.300 1.00 88.06 182 ASP A N 1
ATOM 1432 C CA . ASP A 1 182 ? 15.033 -0.153 -39.723 1.00 88.06 182 ASP A CA 1
ATOM 1433 C C . ASP A 1 182 ? 15.552 1.288 -39.824 1.00 88.06 182 ASP A C 1
ATOM 1435 O O . ASP A 1 182 ? 16.621 1.593 -39.301 1.00 88.06 182 ASP A O 1
ATOM 1439 N N . ASP A 1 183 ? 14.756 2.205 -40.389 1.00 89.50 183 ASP A N 1
ATOM 1440 C CA . ASP A 1 183 ? 15.122 3.626 -40.467 1.00 89.50 183 ASP A CA 1
ATOM 1441 C C . ASP A 1 183 ? 15.369 4.219 -39.076 1.00 89.50 183 ASP A C 1
ATOM 1443 O O . ASP A 1 183 ? 16.309 4.989 -38.872 1.00 89.50 183 ASP A O 1
ATOM 1447 N N . ILE A 1 184 ? 14.528 3.849 -38.105 1.00 88.31 184 ILE A N 1
ATOM 1448 C CA . ILE A 1 184 ? 14.640 4.313 -36.720 1.00 88.31 184 ILE A CA 1
ATOM 1449 C C . ILE A 1 184 ? 15.874 3.708 -36.041 1.00 88.31 184 ILE A C 1
ATOM 1451 O O . ILE A 1 184 ? 16.580 4.413 -35.322 1.00 88.31 184 ILE A O 1
ATOM 1455 N N . LEU A 1 185 ? 16.160 2.424 -36.270 1.00 88.38 185 LEU A N 1
ATOM 1456 C CA . LEU A 1 185 ? 17.312 1.735 -35.680 1.00 88.38 185 LEU A CA 1
ATOM 1457 C C . LEU A 1 185 ? 18.663 2.199 -36.251 1.00 88.38 185 LEU A C 1
ATOM 1459 O O . LEU A 1 185 ? 19.691 1.958 -35.623 1.00 88.38 185 LEU A O 1
ATOM 1463 N N . ARG A 1 186 ? 18.677 2.918 -37.382 1.00 90.94 186 ARG A N 1
ATOM 1464 C CA . ARG A 1 186 ? 19.871 3.617 -37.895 1.00 90.94 186 ARG A CA 1
ATOM 1465 C C . ARG A 1 186 ? 20.212 4.893 -37.123 1.00 90.94 186 ARG A C 1
ATOM 1467 O O . ARG A 1 186 ? 21.281 5.462 -37.345 1.00 90.94 186 ARG A O 1
ATOM 1474 N N . LEU A 1 187 ? 19.329 5.373 -36.242 1.00 93.25 187 LEU A N 1
ATOM 1475 C CA . LEU A 1 187 ? 19.633 6.537 -35.415 1.00 93.25 187 LEU A CA 1
ATOM 1476 C C . LEU A 1 187 ? 20.776 6.228 -34.436 1.00 93.25 187 LEU A C 1
ATOM 1478 O O . LEU A 1 187 ? 20.806 5.148 -33.843 1.00 93.25 187 LEU A O 1
ATOM 1482 N N . PRO A 1 188 ? 21.698 7.180 -34.202 1.00 94.62 188 PRO A N 1
ATOM 1483 C CA . PRO A 1 188 ? 22.829 6.951 -33.316 1.00 94.62 188 PRO A CA 1
ATOM 1484 C C . PRO A 1 188 ? 22.393 6.670 -31.880 1.00 94.62 188 PRO A C 1
ATOM 1486 O O . PRO A 1 188 ? 21.542 7.368 -31.314 1.00 94.62 188 PRO A O 1
ATOM 1489 N N . LEU A 1 189 ? 23.045 5.687 -31.264 1.00 94.75 189 LEU A N 1
ATOM 1490 C CA . LEU A 1 189 ? 22.875 5.373 -29.854 1.00 94.75 189 LEU A CA 1
ATOM 1491 C C . LEU A 1 189 ? 23.431 6.512 -28.989 1.00 94.75 189 LEU A C 1
ATOM 1493 O O . LEU A 1 189 ? 24.595 6.888 -29.105 1.00 94.75 189 LEU A O 1
ATOM 1497 N N . LYS A 1 190 ? 22.598 7.043 -28.094 1.00 93.75 190 LYS A N 1
ATOM 1498 C CA . LYS A 1 190 ? 22.992 8.059 -27.112 1.00 93.75 190 LYS A CA 1
ATOM 1499 C C . LYS A 1 190 ? 23.444 7.415 -25.811 1.00 93.75 190 LYS A C 1
ATOM 1501 O O . LYS A 1 190 ? 24.522 7.716 -25.313 1.00 93.75 190 LYS A O 1
ATOM 1506 N N . THR A 1 191 ? 22.615 6.535 -25.258 1.00 94.19 191 THR A N 1
ATOM 1507 C CA . THR A 1 191 ? 22.931 5.752 -24.059 1.00 94.19 191 THR A CA 1
ATOM 1508 C C . THR A 1 191 ? 22.239 4.400 -24.121 1.00 94.19 191 THR A C 1
ATOM 1510 O O . THR A 1 191 ? 21.185 4.266 -24.740 1.00 94.19 191 THR A O 1
ATOM 1513 N N . PHE A 1 192 ? 22.794 3.406 -23.437 1.00 93.12 192 PHE A N 1
ATOM 1514 C CA . PHE A 1 192 ? 22.093 2.160 -23.154 1.00 93.12 192 PHE A CA 1
ATOM 1515 C C . PHE A 1 192 ? 22.307 1.760 -21.698 1.00 93.12 192 PHE A C 1
ATOM 1517 O O . PHE A 1 192 ? 23.305 2.127 -21.078 1.00 93.12 192 PHE A O 1
ATOM 1524 N N . SER A 1 193 ? 21.361 1.007 -21.157 1.00 91.50 193 SER A N 1
ATOM 1525 C CA . SER A 1 193 ? 21.474 0.368 -19.855 1.00 91.50 193 SER A CA 1
ATOM 1526 C C . SER A 1 193 ? 20.840 -1.018 -19.907 1.00 91.50 193 SER A C 1
ATOM 1528 O O . SER A 1 193 ? 19.941 -1.269 -20.711 1.00 91.50 193 SER A O 1
ATOM 1530 N N . THR A 1 194 ? 21.320 -1.929 -19.069 1.00 90.50 194 THR A N 1
ATOM 1531 C CA . THR A 1 194 ? 20.808 -3.298 -18.981 1.00 90.50 194 THR A CA 1
ATOM 1532 C C . THR A 1 194 ? 20.689 -3.714 -17.521 1.00 90.50 194 THR A C 1
ATOM 1534 O O . THR A 1 194 ? 21.496 -3.294 -16.686 1.00 90.50 194 THR A O 1
ATOM 1537 N N . GLY A 1 195 ? 19.662 -4.501 -17.210 1.00 83.38 195 GLY A N 1
ATOM 1538 C CA . GLY A 1 195 ? 19.468 -5.080 -15.885 1.00 83.38 195 GLY A CA 1
ATOM 1539 C C . GLY A 1 195 ? 20.377 -6.293 -15.684 1.00 83.38 195 GLY A C 1
ATOM 1540 O O . GLY A 1 195 ? 20.419 -7.185 -16.527 1.00 83.38 195 GLY A O 1
ATOM 1541 N N . VAL A 1 196 ? 21.092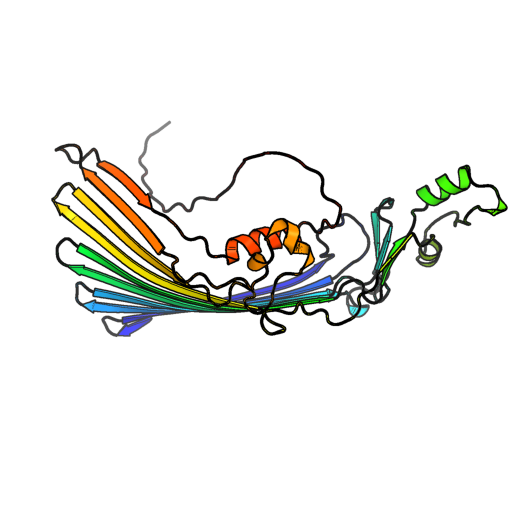 -6.350 -14.556 1.00 82.81 196 VAL A N 1
ATOM 1542 C CA . VAL A 1 196 ? 21.897 -7.518 -14.161 1.00 82.81 196 VAL A CA 1
ATOM 1543 C C . VAL A 1 196 ? 21.476 -7.982 -12.773 1.00 82.81 196 VAL A C 1
ATOM 1545 O O . VAL A 1 196 ? 21.422 -7.193 -11.829 1.00 82.81 196 VAL A O 1
ATOM 1548 N N . GLY A 1 197 ? 21.234 -9.284 -12.635 1.00 83.69 197 GLY A N 1
ATOM 1549 C CA . GLY A 1 197 ? 20.943 -9.923 -11.356 1.00 83.69 197 GLY A CA 1
ATOM 1550 C C . GLY A 1 197 ? 19.452 -10.113 -11.081 1.00 83.69 197 GLY A C 1
ATOM 1551 O O . GLY A 1 197 ? 18.616 -10.152 -11.975 1.00 83.69 197 GLY A O 1
ATOM 1552 N N . SER A 1 198 ? 19.124 -10.323 -9.809 1.00 82.31 198 SER A N 1
ATOM 1553 C CA . SER A 1 198 ? 17.765 -10.637 -9.370 1.00 82.31 198 SER A CA 1
ATOM 1554 C C . SER A 1 198 ? 16.899 -9.377 -9.278 1.00 82.31 198 SER A C 1
ATOM 1556 O O . SER A 1 198 ? 17.266 -8.434 -8.585 1.00 82.31 198 SER A O 1
ATOM 1558 N N . GLY A 1 199 ? 15.688 -9.418 -9.840 1.00 81.50 199 GLY A N 1
ATOM 1559 C CA . GLY A 1 199 ? 14.684 -8.352 -9.722 1.00 81.50 199 GLY A CA 1
ATOM 1560 C C . GLY A 1 199 ? 14.023 -8.221 -8.341 1.00 81.50 199 GLY A C 1
ATOM 1561 O O . GLY A 1 199 ? 13.097 -7.433 -8.156 1.00 81.50 199 GLY A O 1
ATOM 1562 N N . PHE A 1 200 ? 14.442 -9.014 -7.352 1.00 83.19 200 PHE A N 1
ATOM 1563 C CA . PHE A 1 200 ? 13.978 -8.883 -5.970 1.00 83.19 200 PHE A CA 1
ATOM 1564 C C . PHE A 1 200 ? 14.787 -7.842 -5.202 1.00 83.19 200 PHE A C 1
ATOM 1566 O O . PHE A 1 200 ? 16.016 -7.880 -5.186 1.00 83.19 200 PHE A O 1
ATOM 1573 N N . VAL A 1 201 ? 14.085 -6.984 -4.463 1.00 79.06 201 VAL A N 1
ATOM 1574 C CA . VAL A 1 201 ? 14.713 -6.117 -3.464 1.00 79.06 201 VAL A CA 1
ATOM 1575 C C . VAL A 1 201 ? 14.944 -6.935 -2.188 1.00 79.06 201 VAL A C 1
ATOM 1577 O O . VAL A 1 201 ? 13.965 -7.429 -1.623 1.00 79.06 201 VAL A O 1
ATOM 1580 N N . PRO A 1 202 ? 16.189 -7.084 -1.700 1.00 82.19 202 PRO A N 1
ATOM 1581 C CA . PRO A 1 202 ? 16.440 -7.775 -0.443 1.00 82.19 202 PRO A CA 1
ATOM 1582 C C . PRO A 1 202 ? 15.905 -6.954 0.737 1.00 82.19 202 PRO A C 1
ATOM 1584 O O . PRO A 1 202 ? 16.113 -5.740 0.838 1.00 82.19 202 PRO A O 1
ATOM 1587 N N . PHE A 1 203 ? 15.208 -7.627 1.645 1.00 85.44 203 PHE A N 1
ATOM 1588 C CA . PHE A 1 203 ? 14.744 -7.077 2.917 1.00 85.44 203 PHE A CA 1
ATOM 1589 C C . PHE A 1 203 ? 15.553 -7.645 4.080 1.00 85.44 203 PHE A C 1
ATOM 1591 O O . PHE A 1 203 ? 16.461 -8.440 3.864 1.00 85.44 203 PHE A O 1
ATOM 1598 N N . ARG A 1 204 ? 15.216 -7.232 5.311 1.00 84.19 204 ARG A N 1
ATOM 1599 C CA . ARG A 1 204 ? 15.861 -7.704 6.543 1.00 84.19 204 ARG A CA 1
ATOM 1600 C C . ARG A 1 204 ? 16.086 -9.219 6.514 1.00 84.19 204 ARG A C 1
ATOM 1602 O O . ARG A 1 204 ? 15.129 -9.955 6.241 1.00 84.19 204 ARG A O 1
ATOM 1609 N N . ASP A 1 205 ? 17.295 -9.651 6.851 1.00 86.38 205 ASP A N 1
ATOM 1610 C CA . ASP A 1 205 ? 17.786 -11.035 6.778 1.00 86.38 205 ASP A CA 1
ATOM 1611 C C . ASP A 1 205 ? 17.851 -11.577 5.333 1.00 86.38 205 ASP A C 1
ATOM 1613 O O . ASP A 1 205 ? 17.587 -12.751 5.083 1.00 86.38 205 ASP A O 1
ATOM 1617 N N . PHE A 1 206 ? 18.121 -10.699 4.361 1.00 86.44 206 PHE A N 1
ATOM 1618 C CA . PHE A 1 206 ? 18.182 -10.986 2.917 1.00 86.44 206 PHE A CA 1
ATOM 1619 C C . PHE A 1 206 ? 16.942 -11.696 2.339 1.00 86.44 206 PHE A C 1
ATOM 1621 O O . PHE A 1 206 ? 17.000 -12.357 1.299 1.00 86.44 206 PHE A O 1
ATOM 1628 N N . ARG A 1 207 ? 15.779 -11.542 2.982 1.00 88.00 207 ARG A N 1
ATOM 1629 C CA . ARG A 1 207 ? 14.521 -12.137 2.513 1.00 88.00 207 ARG A CA 1
ATOM 1630 C C . ARG A 1 207 ? 14.020 -11.448 1.244 1.00 88.00 207 ARG A C 1
ATOM 1632 O O . ARG A 1 207 ? 14.140 -10.236 1.091 1.00 88.00 207 ARG A O 1
ATOM 1639 N N . LYS A 1 208 ? 13.350 -12.213 0.374 1.00 88.62 208 LYS A N 1
ATOM 1640 C CA . LYS A 1 208 ? 12.683 -11.710 -0.851 1.00 88.62 208 LYS A CA 1
ATOM 1641 C C . LYS A 1 208 ? 11.366 -10.968 -0.583 1.00 88.62 208 LYS A C 1
ATOM 1643 O O . LYS A 1 208 ? 10.767 -10.416 -1.501 1.00 88.62 208 LYS A O 1
ATOM 1648 N N . TYR A 1 209 ? 10.898 -10.983 0.662 1.00 88.00 209 TYR A N 1
ATOM 1649 C CA . TYR A 1 209 ? 9.662 -10.343 1.088 1.00 88.00 209 TYR A CA 1
ATOM 1650 C C . TYR A 1 209 ? 9.913 -9.458 2.303 1.00 88.00 209 TYR A C 1
ATOM 1652 O O . TYR A 1 209 ? 10.733 -9.765 3.174 1.00 88.00 209 TYR A O 1
ATOM 1660 N N . ARG A 1 210 ? 9.173 -8.356 2.377 1.00 88.25 210 ARG A N 1
ATOM 1661 C CA . ARG A 1 210 ? 9.138 -7.486 3.544 1.00 88.25 210 ARG A CA 1
ATOM 1662 C C . ARG A 1 210 ? 8.037 -7.953 4.469 1.00 88.25 210 ARG A C 1
ATOM 1664 O O . ARG A 1 210 ? 6.892 -8.034 4.041 1.00 88.25 210 ARG A O 1
ATOM 1671 N N . ARG A 1 211 ? 8.383 -8.183 5.731 1.00 88.88 211 ARG A N 1
ATOM 1672 C CA . ARG A 1 211 ? 7.426 -8.397 6.814 1.00 88.88 211 ARG A CA 1
ATOM 1673 C C . ARG A 1 211 ? 7.224 -7.102 7.593 1.00 88.88 211 ARG A C 1
ATOM 1675 O O . ARG A 1 211 ? 8.192 -6.386 7.845 1.00 88.88 211 ARG A O 1
ATOM 1682 N N . LEU A 1 212 ? 5.985 -6.803 7.938 1.00 87.38 212 LEU A N 1
ATOM 1683 C CA . LEU A 1 212 ? 5.562 -5.670 8.740 1.00 87.38 212 LEU A CA 1
ATOM 1684 C C . LEU A 1 212 ? 4.651 -6.197 9.836 1.00 87.38 212 LEU A C 1
ATOM 1686 O O . LEU A 1 212 ? 3.644 -6.822 9.535 1.00 87.38 212 LEU A O 1
ATOM 1690 N N . ASP A 1 213 ? 4.988 -5.891 11.078 1.00 90.62 213 ASP A N 1
ATOM 1691 C CA . ASP A 1 213 ? 4.167 -6.252 12.224 1.00 90.62 213 ASP A CA 1
ATOM 1692 C C . ASP A 1 213 ? 3.855 -4.986 13.008 1.00 90.62 213 ASP A C 1
ATOM 1694 O O . ASP A 1 213 ? 4.748 -4.154 13.218 1.00 90.62 213 ASP A O 1
ATOM 1698 N N . LEU A 1 214 ? 2.605 -4.854 13.437 1.00 92.00 214 LEU A N 1
ATOM 1699 C CA . LEU A 1 214 ? 2.144 -3.806 14.333 1.00 92.00 214 LEU A CA 1
ATOM 1700 C C . LEU A 1 214 ? 1.335 -4.449 15.451 1.00 92.00 214 LEU A C 1
ATOM 1702 O O . LEU A 1 214 ? 0.353 -5.135 15.200 1.00 92.00 214 LEU A O 1
ATOM 1706 N N . TYR A 1 215 ? 1.734 -4.171 16.683 1.00 94.62 215 TYR A N 1
ATOM 1707 C CA . TYR A 1 215 ? 0.960 -4.477 17.875 1.00 94.62 215 TYR A CA 1
ATOM 1708 C C . TYR A 1 215 ? 0.507 -3.169 18.497 1.00 94.62 215 TYR A C 1
ATOM 1710 O O . TYR A 1 215 ? 1.294 -2.224 18.591 1.00 94.62 215 TYR A O 1
ATOM 1718 N N . ARG A 1 216 ? -0.739 -3.105 18.949 1.00 95.00 216 ARG A N 1
ATOM 1719 C CA . ARG A 1 216 ? -1.274 -1.962 19.675 1.00 95.00 216 ARG A CA 1
ATOM 1720 C C . ARG A 1 216 ? -2.174 -2.441 20.796 1.00 95.00 216 ARG A C 1
ATOM 1722 O O . ARG A 1 216 ? -3.026 -3.292 20.597 1.00 95.00 216 ARG A O 1
ATOM 1729 N N . LEU A 1 217 ? -1.981 -1.857 21.968 1.00 96.94 217 LEU A N 1
ATOM 1730 C CA . LEU A 1 217 ? -2.846 -2.032 23.127 1.00 96.94 217 LEU A CA 1
ATOM 1731 C C . LEU A 1 217 ? -3.395 -0.668 23.505 1.00 96.94 217 LEU A C 1
ATOM 1733 O O . LEU A 1 217 ? -2.664 0.324 23.428 1.00 96.94 217 LEU A O 1
ATOM 1737 N N . TYR A 1 218 ? -4.653 -0.596 23.914 1.00 96.81 218 TYR A N 1
ATOM 1738 C CA . TYR A 1 218 ? -5.212 0.644 24.431 1.00 96.81 218 TYR A CA 1
ATOM 1739 C C . TYR A 1 218 ? -6.180 0.411 25.583 1.00 96.81 218 TYR A C 1
ATOM 1741 O O . TYR A 1 218 ? -6.857 -0.611 25.666 1.00 96.81 218 TYR A O 1
ATOM 1749 N N . ALA A 1 219 ? -6.247 1.414 26.450 1.00 98.31 219 ALA A N 1
ATOM 1750 C CA . ALA A 1 219 ? -7.255 1.555 27.481 1.00 98.31 219 ALA A CA 1
ATOM 1751 C C . ALA A 1 219 ? -7.736 3.007 27.484 1.00 98.31 219 ALA A C 1
ATOM 1753 O O . ALA A 1 219 ? -6.931 3.938 27.397 1.00 98.31 219 ALA A O 1
ATOM 1754 N N . ALA A 1 220 ? -9.043 3.206 27.562 1.00 98.00 220 ALA A N 1
ATOM 1755 C CA . ALA A 1 220 ? -9.669 4.512 27.639 1.00 98.00 220 ALA A CA 1
ATOM 1756 C C . ALA A 1 220 ? -10.881 4.462 28.567 1.00 98.00 220 ALA A C 1
ATOM 1758 O O . ALA A 1 220 ? -11.544 3.437 28.683 1.00 98.00 220 ALA A O 1
ATOM 1759 N N . ASP A 1 221 ? -11.184 5.586 29.194 1.00 98.44 221 ASP A N 1
ATOM 1760 C CA . ASP A 1 221 ? -12.359 5.781 30.025 1.00 98.44 221 ASP A CA 1
ATOM 1761 C C . ASP A 1 221 ? -13.070 7.059 29.590 1.00 98.44 221 ASP A C 1
ATOM 1763 O O . ASP A 1 221 ? -12.434 8.079 29.309 1.00 98.44 221 ASP A O 1
ATOM 1767 N N . THR A 1 222 ? -14.396 7.008 29.537 1.00 98.31 222 THR A N 1
ATOM 1768 C CA . THR A 1 222 ? -15.229 8.208 29.574 1.00 98.31 222 THR A CA 1
ATOM 1769 C C . THR A 1 222 ? -15.930 8.234 30.917 1.00 98.31 222 THR A C 1
ATOM 1771 O O . THR A 1 222 ? -16.819 7.434 31.182 1.00 98.31 222 THR A O 1
ATOM 1774 N N . TRP A 1 223 ? -15.527 9.171 31.763 1.00 98.19 223 TRP A N 1
ATOM 1775 C CA . TRP A 1 223 ? -16.016 9.308 33.118 1.00 98.19 223 TRP A CA 1
ATOM 1776 C C . TRP A 1 223 ? -16.962 10.494 33.238 1.00 98.19 223 TRP A C 1
ATOM 1778 O O . TRP A 1 223 ? -16.578 11.658 33.081 1.00 98.19 223 TRP A O 1
ATOM 1788 N N . ARG A 1 224 ? -18.216 10.210 33.572 1.00 97.69 224 ARG A N 1
ATOM 1789 C CA . ARG A 1 224 ? -19.200 11.224 33.927 1.00 97.69 224 ARG A CA 1
ATOM 1790 C C . ARG A 1 224 ? -19.072 11.588 35.406 1.00 97.69 224 ARG A C 1
ATOM 1792 O O . ARG A 1 224 ? -19.754 11.028 36.260 1.00 97.69 224 ARG A O 1
ATOM 1799 N N . ILE A 1 225 ? -18.203 12.549 35.704 1.00 96.62 225 ILE A N 1
ATOM 1800 C CA . ILE A 1 225 ? -17.932 13.009 37.075 1.00 96.62 225 ILE A CA 1
ATOM 1801 C C . ILE A 1 225 ? -19.216 13.501 37.755 1.00 96.62 225 ILE A C 1
ATOM 1803 O O . ILE A 1 225 ? -19.471 13.180 38.913 1.00 96.62 225 ILE A O 1
ATOM 1807 N N . ASN A 1 226 ? -20.038 14.277 37.042 1.00 94.94 226 ASN A N 1
ATOM 1808 C CA . ASN A 1 226 ? -21.336 14.742 37.532 1.00 94.94 226 ASN A CA 1
ATOM 1809 C C . ASN A 1 226 ? -22.314 15.010 36.372 1.00 94.94 226 ASN A C 1
ATOM 1811 O O . ASN A 1 226 ? -22.054 14.678 35.214 1.00 94.94 226 ASN A O 1
ATOM 1815 N N . SER A 1 227 ? -23.474 15.607 36.661 1.00 92.38 227 SER A N 1
ATOM 1816 C CA . SER A 1 227 ? -24.495 15.886 35.642 1.00 92.38 227 SER A CA 1
ATOM 1817 C C . SER A 1 227 ? -24.021 16.837 34.534 1.00 92.38 227 SER A C 1
ATOM 1819 O O . SER A 1 227 ? -24.589 16.783 33.444 1.00 92.38 227 SER A O 1
ATOM 1821 N N . ARG A 1 228 ? -22.974 17.640 34.779 1.00 95.38 228 ARG A N 1
ATOM 1822 C CA . ARG A 1 228 ? -22.457 18.679 33.875 1.00 95.38 228 ARG A CA 1
ATOM 1823 C C . ARG A 1 228 ? -21.070 18.396 33.304 1.00 95.38 228 ARG A C 1
ATOM 1825 O O . ARG A 1 228 ? -20.780 18.907 32.230 1.00 95.38 228 ARG A O 1
ATOM 1832 N N . LEU A 1 229 ? -20.226 17.629 33.991 1.00 96.50 229 LEU A N 1
ATOM 1833 C CA . LEU A 1 229 ? -18.838 17.380 33.603 1.00 96.50 229 LEU A CA 1
ATOM 1834 C C . LEU A 1 229 ? -18.621 15.914 33.229 1.00 96.50 229 LEU A C 1
ATOM 1836 O O . LEU A 1 229 ? -18.857 15.009 34.031 1.00 96.50 229 LEU A O 1
ATOM 1840 N N . THR A 1 230 ? -18.116 15.705 32.018 1.00 98.19 230 THR A N 1
ATOM 1841 C CA . THR A 1 230 ? -17.598 14.423 31.534 1.00 98.19 230 THR A CA 1
ATOM 1842 C C . THR A 1 230 ? -16.142 14.600 31.134 1.00 98.19 230 THR A C 1
ATOM 1844 O O . THR A 1 230 ? -15.807 15.569 30.456 1.00 98.19 230 THR A O 1
ATOM 1847 N N . VAL A 1 231 ? -15.281 13.675 31.539 1.00 98.19 231 VAL A N 1
ATOM 1848 C CA . VAL A 1 231 ? -13.863 13.651 31.176 1.00 98.19 231 VAL A CA 1
ATOM 1849 C C . VAL A 1 231 ? -13.586 12.357 30.433 1.00 98.19 231 VAL A C 1
ATOM 1851 O O . VAL A 1 231 ? -14.021 11.293 30.856 1.00 98.19 231 VAL A O 1
ATOM 1854 N N . ASN A 1 232 ? -12.863 12.442 29.325 1.00 97.56 232 ASN A N 1
ATOM 1855 C CA . ASN A 1 232 ? -12.382 11.286 28.590 1.00 97.56 232 ASN A CA 1
ATOM 1856 C C . ASN A 1 232 ? -10.859 11.248 28.658 1.00 97.56 232 ASN A C 1
ATOM 1858 O O . ASN A 1 232 ? -10.196 12.246 28.393 1.00 97.56 232 ASN A O 1
ATOM 1862 N N . TYR A 1 233 ? -10.286 10.103 28.982 1.00 97.81 233 TYR A N 1
ATOM 1863 C CA . TYR A 1 233 ? -8.840 9.923 28.967 1.00 97.81 233 TYR A CA 1
ATOM 1864 C C . TYR A 1 233 ? -8.499 8.522 28.499 1.00 97.81 233 TYR A C 1
ATOM 1866 O O . TYR A 1 233 ? -9.289 7.592 28.624 1.00 97.81 233 TYR A O 1
ATOM 1874 N N . GLY A 1 234 ? -7.320 8.371 27.917 1.00 97.81 234 GLY A N 1
ATOM 1875 C CA . GLY A 1 234 ? -6.890 7.088 27.403 1.00 97.81 234 GLY A CA 1
ATOM 1876 C C . GLY A 1 234 ? -5.419 7.075 27.065 1.00 97.81 234 GLY A C 1
ATOM 1877 O O . GLY A 1 234 ? -4.805 8.113 26.815 1.00 97.81 234 GLY A O 1
ATOM 1878 N N . LEU A 1 235 ? -4.868 5.875 27.050 1.00 97.44 235 LEU A N 1
ATOM 1879 C CA . LEU A 1 235 ? -3.490 5.607 26.703 1.00 97.44 235 LEU A CA 1
ATOM 1880 C C . LEU A 1 235 ? -3.463 4.439 25.732 1.00 97.44 235 LEU A C 1
ATOM 1882 O O . LEU A 1 235 ? -4.092 3.406 25.962 1.00 97.44 235 LEU A O 1
ATOM 1886 N N . ALA A 1 236 ? -2.701 4.601 24.659 1.00 96.06 236 ALA A N 1
ATOM 1887 C CA . ALA A 1 236 ? -2.359 3.500 23.783 1.00 96.06 236 ALA A CA 1
ATOM 1888 C C . ALA A 1 236 ? -0.849 3.301 23.730 1.00 96.06 236 ALA A C 1
ATOM 1890 O O . ALA A 1 236 ? -0.082 4.263 23.749 1.00 96.06 236 ALA A O 1
ATOM 1891 N N . TRP A 1 237 ? -0.441 2.049 23.615 1.00 95.56 237 TRP A N 1
ATOM 1892 C CA . TRP A 1 237 ? 0.924 1.635 23.349 1.00 95.56 237 TRP A CA 1
ATOM 1893 C C . TRP A 1 237 ? 0.981 0.974 21.976 1.00 95.56 237 TRP A C 1
ATOM 1895 O O . TRP A 1 237 ? 0.030 0.310 21.564 1.00 95.56 237 TRP A O 1
ATOM 1905 N N . SER A 1 238 ? 2.058 1.183 21.223 1.00 93.94 238 SER A N 1
ATOM 1906 C CA . SER A 1 238 ? 2.232 0.561 19.908 1.00 93.94 238 SER A CA 1
ATOM 1907 C C . SER A 1 238 ? 3.662 0.081 19.681 1.00 93.94 238 SER A C 1
ATOM 1909 O O . SER A 1 238 ? 4.625 0.718 20.107 1.00 93.94 238 SER A O 1
ATOM 1911 N N . TYR A 1 239 ? 3.816 -1.033 18.975 1.00 92.50 239 TYR A N 1
ATOM 1912 C CA . TYR A 1 239 ? 5.108 -1.665 18.744 1.00 92.50 239 TYR A CA 1
ATOM 1913 C C . TYR A 1 239 ? 5.219 -2.222 17.326 1.00 92.50 239 TYR A C 1
ATOM 1915 O O . TYR A 1 239 ? 4.360 -2.978 16.882 1.00 92.50 239 TYR A O 1
ATOM 1923 N N . GLU A 1 240 ? 6.293 -1.844 16.626 1.00 90.69 240 GLU A N 1
ATOM 1924 C CA . GLU A 1 240 ? 6.574 -2.237 15.240 1.00 90.69 240 GLU A CA 1
ATOM 1925 C C . GLU A 1 240 ? 7.955 -2.925 15.140 1.00 90.69 240 GLU A C 1
ATOM 1927 O O . GLU A 1 240 ? 8.934 -2.285 14.734 1.00 90.69 240 GLU A O 1
ATOM 1932 N N . PRO A 1 241 ? 8.091 -4.214 15.507 1.00 88.62 241 PRO A N 1
ATOM 1933 C CA . PRO A 1 241 ? 9.397 -4.881 15.581 1.00 88.62 241 PRO A CA 1
ATOM 1934 C C . PRO A 1 241 ? 10.107 -4.982 14.225 1.00 88.62 241 PRO A C 1
ATOM 1936 O O . PRO A 1 241 ? 11.335 -4.965 14.157 1.00 88.62 241 PRO A O 1
ATOM 1939 N N . ASN A 1 242 ? 9.337 -5.076 13.137 1.00 86.50 242 ASN A N 1
ATOM 1940 C CA . ASN A 1 242 ? 9.843 -5.437 11.810 1.00 86.50 242 ASN A CA 1
ATOM 1941 C C . ASN A 1 242 ? 9.786 -4.282 10.797 1.00 86.50 242 ASN A C 1
ATOM 1943 O O . ASN A 1 242 ? 10.003 -4.461 9.601 1.00 86.50 242 ASN A O 1
ATOM 1947 N N . SER A 1 243 ? 9.521 -3.057 11.258 1.00 78.94 243 SER A N 1
ATOM 1948 C CA . SER A 1 243 ? 9.378 -1.913 10.350 1.00 78.94 243 SER A CA 1
ATOM 1949 C C . SER A 1 243 ? 10.705 -1.379 9.777 1.00 78.94 243 SER A C 1
ATOM 1951 O O . SER A 1 243 ? 10.745 -0.803 8.669 1.00 78.94 243 SER A O 1
ATOM 1953 N N . LEU A 1 244 ? 11.796 -1.564 10.523 1.00 80.94 244 LEU A N 1
ATOM 1954 C CA . LEU A 1 244 ? 13.146 -1.128 10.172 1.00 80.94 244 LEU A CA 1
ATOM 1955 C C . LEU A 1 244 ? 14.040 -2.336 9.859 1.00 80.94 244 LEU A C 1
ATOM 1957 O O . LEU A 1 244 ? 13.831 -3.426 10.385 1.00 80.94 244 LEU A O 1
ATOM 1961 N N . ASN A 1 245 ? 15.049 -2.115 9.015 1.00 80.00 245 ASN A N 1
ATOM 1962 C CA . ASN A 1 245 ? 16.123 -3.080 8.790 1.00 80.00 245 ASN A CA 1
ATOM 1963 C C . ASN A 1 245 ? 17.100 -2.949 9.961 1.00 80.00 245 ASN A C 1
ATOM 1965 O O . ASN A 1 245 ? 17.939 -2.052 9.965 1.00 80.00 245 ASN A O 1
ATOM 1969 N N . THR A 1 246 ? 16.892 -3.759 10.996 1.00 83.88 246 THR A N 1
ATOM 1970 C CA . THR A 1 246 ? 17.673 -3.765 12.246 1.00 83.88 246 THR A CA 1
ATOM 1971 C C . THR A 1 246 ? 18.946 -4.615 12.141 1.00 83.88 246 THR A C 1
ATOM 1973 O O . THR A 1 246 ? 19.667 -4.753 13.119 1.00 83.88 246 THR A O 1
ATOM 1976 N N . ASP A 1 247 ? 19.187 -5.218 10.979 1.00 83.56 247 ASP A N 1
ATOM 1977 C CA . ASP A 1 247 ? 20.262 -6.162 10.656 1.00 83.56 247 ASP A CA 1
ATOM 1978 C C . ASP A 1 247 ? 21.475 -5.501 9.987 1.00 83.56 247 ASP A C 1
ATOM 1980 O O . ASP A 1 247 ? 22.579 -6.031 10.052 1.00 83.56 247 ASP A O 1
ATOM 1984 N N . LEU A 1 248 ? 21.287 -4.339 9.354 1.00 84.19 248 LEU A N 1
ATOM 1985 C CA . LEU A 1 248 ? 22.330 -3.670 8.579 1.00 84.19 248 LEU A CA 1
ATOM 1986 C C . LEU A 1 248 ? 22.870 -2.437 9.303 1.00 84.19 248 LEU A C 1
ATOM 1988 O O . LEU A 1 248 ? 22.121 -1.516 9.654 1.00 84.19 248 LEU A O 1
ATOM 1992 N N . SER A 1 249 ? 24.192 -2.402 9.474 1.00 86.56 249 SER A N 1
ATOM 1993 C CA . SER A 1 249 ? 24.913 -1.190 9.848 1.00 86.56 249 SER A CA 1
ATOM 1994 C C . SER A 1 249 ? 24.911 -0.189 8.692 1.00 86.56 249 SER A C 1
ATOM 1996 O O . SER A 1 249 ? 24.691 -0.516 7.522 1.00 86.56 249 SER A O 1
ATOM 1998 N N . LYS A 1 250 ? 25.101 1.083 9.033 1.00 88.00 250 LYS A N 1
ATOM 1999 C CA . LYS A 1 250 ? 25.170 2.162 8.051 1.00 88.00 250 LYS A CA 1
ATOM 2000 C C . LYS A 1 250 ? 26.582 2.224 7.448 1.00 88.00 250 LYS A C 1
ATOM 2002 O O . LYS A 1 250 ? 27.537 1.983 8.183 1.00 88.00 250 LYS A O 1
ATOM 2007 N N . PRO A 1 251 ? 26.735 2.593 6.161 1.00 89.62 251 PRO A N 1
ATOM 2008 C CA . PRO A 1 251 ? 28.050 2.696 5.528 1.00 89.62 251 PRO A CA 1
ATOM 2009 C C . PRO A 1 251 ? 28.973 3.690 6.238 1.00 89.62 251 PRO A C 1
ATOM 2011 O O . PRO A 1 251 ? 28.519 4.756 6.662 1.00 89.62 251 PRO A O 1
ATOM 2014 N N . GLU A 1 252 ? 30.275 3.396 6.264 1.00 91.88 252 GLU A N 1
ATOM 2015 C CA . GLU A 1 252 ? 31.303 4.252 6.878 1.00 91.88 252 GLU A CA 1
ATOM 2016 C C . GLU A 1 252 ? 31.356 5.665 6.287 1.00 91.88 252 GLU A C 1
ATOM 2018 O O . GLU A 1 252 ? 31.684 6.617 6.992 1.00 91.88 252 GLU A O 1
ATOM 2023 N N . LEU A 1 253 ? 30.938 5.843 5.028 1.00 92.81 253 LEU A N 1
ATOM 2024 C CA . LEU A 1 253 ? 30.813 7.159 4.391 1.00 92.81 253 LEU A CA 1
ATOM 2025 C C . LEU A 1 253 ? 29.916 8.127 5.191 1.00 92.81 253 LEU A C 1
ATOM 2027 O O . LEU A 1 253 ? 30.052 9.343 5.081 1.00 92.81 253 LEU A O 1
ATOM 2031 N N . LEU A 1 254 ? 29.000 7.608 6.016 1.00 90.44 254 LEU A N 1
ATOM 2032 C CA . LEU A 1 254 ? 28.119 8.422 6.853 1.00 90.44 254 LEU A CA 1
ATOM 2033 C C . LEU A 1 254 ? 28.759 8.863 8.179 1.00 90.44 254 LEU A C 1
ATOM 2035 O O . LEU A 1 254 ? 28.123 9.615 8.919 1.00 90.44 254 LEU A O 1
ATOM 2039 N N . THR A 1 255 ? 30.003 8.467 8.468 1.00 93.94 255 THR A N 1
ATOM 2040 C CA . THR A 1 255 ? 30.714 8.822 9.710 1.00 93.94 255 THR A CA 1
ATOM 2041 C C . THR A 1 255 ? 30.819 10.331 9.903 1.00 93.94 255 THR A C 1
ATOM 2043 O O . THR A 1 255 ? 30.577 10.822 11.000 1.00 93.94 255 THR A O 1
ATOM 2046 N N . ALA A 1 256 ? 31.083 11.092 8.836 1.00 91.88 256 ALA A N 1
ATOM 2047 C CA . ALA A 1 256 ? 31.188 12.552 8.908 1.00 91.88 256 ALA A CA 1
ATOM 2048 C C . ALA A 1 256 ? 29.871 13.250 9.311 1.00 91.88 256 ALA A C 1
ATOM 2050 O O . ALA A 1 256 ? 29.890 14.396 9.747 1.00 91.88 256 ALA A O 1
ATOM 2051 N N . ILE A 1 257 ? 28.725 12.573 9.157 1.00 93.75 257 ILE A N 1
ATOM 2052 C CA . ILE A 1 257 ? 27.392 13.124 9.447 1.00 93.75 257 ILE A CA 1
ATOM 2053 C C . ILE A 1 257 ? 26.844 12.574 10.767 1.00 93.75 257 ILE A C 1
ATOM 2055 O O . ILE A 1 257 ? 26.220 13.303 11.532 1.00 93.75 257 ILE A O 1
ATOM 2059 N N . LEU A 1 258 ? 27.028 11.276 11.014 1.00 90.44 258 LEU A N 1
ATOM 2060 C CA . LEU A 1 258 ? 26.421 10.561 12.141 1.00 90.44 258 LEU A CA 1
ATOM 2061 C C . LEU A 1 258 ? 27.396 10.319 13.299 1.00 90.44 258 LEU A C 1
ATOM 2063 O O . LEU A 1 258 ? 26.978 9.858 14.361 1.00 90.44 258 LEU A O 1
ATOM 2067 N N . GLY A 1 259 ? 28.682 10.606 13.095 1.00 91.12 259 GLY A N 1
ATOM 2068 C CA . GLY A 1 259 ? 29.761 10.204 13.985 1.00 91.12 259 GLY A CA 1
ATOM 2069 C C . GLY A 1 259 ? 30.056 8.697 13.910 1.00 91.12 259 GLY A C 1
ATOM 2070 O O . GLY A 1 259 ? 29.239 7.918 13.407 1.00 91.12 259 GLY A O 1
ATOM 2071 N N . PRO A 1 260 ? 31.206 8.256 14.449 1.00 87.31 260 PRO A N 1
ATOM 2072 C CA . PRO A 1 260 ? 31.612 6.846 14.430 1.00 87.31 260 PRO A CA 1
ATOM 2073 C C . PRO A 1 260 ? 30.615 5.936 15.169 1.00 87.31 260 PRO A C 1
ATOM 2075 O O . PRO A 1 260 ? 30.327 4.827 14.731 1.00 87.31 260 PRO A O 1
ATOM 2078 N N . ASN A 1 261 ? 29.983 6.442 16.233 1.00 88.75 261 ASN A N 1
ATOM 2079 C CA . ASN A 1 261 ? 28.998 5.694 17.025 1.00 88.75 261 ASN A CA 1
ATOM 2080 C C . ASN A 1 261 ? 27.579 5.697 16.415 1.00 88.75 261 ASN A C 1
ATOM 2082 O O . ASN A 1 261 ? 26.696 4.972 16.880 1.00 88.75 261 ASN A O 1
ATOM 2086 N N . GLY A 1 262 ? 27.333 6.499 15.371 1.00 86.88 262 GLY A N 1
ATOM 2087 C CA . GLY A 1 262 ? 26.026 6.625 14.717 1.00 86.88 262 GLY A CA 1
ATOM 2088 C C . GLY A 1 262 ? 25.756 5.588 13.622 1.00 86.88 262 GLY A C 1
ATOM 2089 O O . GLY A 1 262 ? 24.653 5.548 13.055 1.00 86.88 262 GLY A O 1
ATOM 2090 N N . LEU A 1 263 ? 26.738 4.732 13.323 1.00 89.06 263 LEU A N 1
ATOM 2091 C CA . LEU A 1 263 ? 26.660 3.732 12.255 1.00 89.06 263 LEU A CA 1
ATOM 2092 C C . LEU A 1 263 ? 25.929 2.446 12.652 1.00 89.06 263 LEU A C 1
ATOM 2094 O O . LEU A 1 263 ? 25.564 1.660 11.779 1.00 89.06 263 LEU A O 1
ATOM 2098 N N . ASN A 1 264 ? 25.654 2.258 13.943 1.00 89.69 264 ASN A N 1
ATOM 2099 C CA . ASN A 1 264 ? 24.947 1.086 14.451 1.00 89.69 264 ASN A CA 1
ATOM 2100 C C . ASN A 1 264 ? 23.596 0.866 13.738 1.00 89.69 264 ASN A C 1
ATOM 2102 O O . ASN A 1 264 ? 22.942 1.848 13.334 1.00 89.69 264 ASN A O 1
ATOM 2106 N N . PRO A 1 265 ? 23.152 -0.396 13.583 1.00 86.12 265 PRO A N 1
ATOM 2107 C CA . PRO A 1 265 ? 21.841 -0.695 13.031 1.00 86.12 265 PRO A CA 1
ATOM 2108 C C . PRO A 1 265 ? 20.736 0.051 13.789 1.00 86.12 265 PRO A C 1
ATOM 2110 O O . PRO A 1 265 ? 20.821 0.235 15.008 1.00 86.12 265 PRO A O 1
ATOM 2113 N N . PRO A 1 266 ? 19.692 0.533 13.096 1.00 83.88 266 PRO A N 1
ATOM 2114 C CA . PRO A 1 266 ? 18.568 1.154 13.775 1.00 83.88 266 PRO A CA 1
ATOM 2115 C C . PRO A 1 266 ? 17.873 0.129 14.676 1.00 83.88 266 PRO A C 1
ATOM 2117 O O . PRO A 1 266 ? 17.712 -1.027 14.300 1.00 83.88 266 PRO A O 1
ATOM 2120 N N . VAL A 1 267 ? 17.406 0.570 15.841 1.00 84.56 267 VAL A N 1
ATOM 2121 C CA . VAL A 1 267 ? 16.678 -0.276 16.795 1.00 84.56 267 VAL A CA 1
ATOM 2122 C C . VAL A 1 267 ? 15.173 -0.038 16.709 1.00 84.56 267 VAL A C 1
ATOM 2124 O O . VAL A 1 267 ? 14.716 1.082 16.460 1.00 84.56 267 VAL A O 1
ATOM 2127 N N . ALA A 1 268 ? 14.383 -1.093 16.917 1.00 83.38 268 ALA A N 1
ATOM 2128 C CA . ALA A 1 268 ? 12.931 -0.972 16.997 1.00 83.38 268 ALA A CA 1
ATOM 2129 C C . ALA A 1 268 ? 12.533 -0.161 18.241 1.00 83.38 268 ALA A C 1
ATOM 2131 O O . ALA A 1 268 ? 12.977 -0.449 19.355 1.00 83.38 268 ALA A O 1
ATOM 2132 N N . GLN A 1 269 ? 11.674 0.844 18.061 1.00 84.62 269 GLN A N 1
ATOM 2133 C CA . GLN A 1 269 ? 11.189 1.667 19.168 1.00 84.62 269 GLN A CA 1
ATOM 2134 C C . GLN A 1 269 ? 10.143 0.892 19.970 1.00 84.62 269 GLN A C 1
ATOM 2136 O O . GLN A 1 269 ? 9.114 0.492 19.425 1.00 84.62 269 GLN A O 1
ATOM 2141 N N . LYS A 1 270 ? 10.413 0.683 21.262 1.00 88.06 270 LYS A N 1
ATOM 2142 C CA . LYS A 1 270 ? 9.528 -0.048 22.185 1.00 88.06 270 LYS A CA 1
ATOM 2143 C C . LYS A 1 270 ? 8.622 0.869 23.009 1.00 88.06 270 LYS A C 1
ATOM 2145 O O . LYS A 1 270 ? 7.582 0.428 23.476 1.00 88.06 270 LYS A O 1
ATOM 2150 N N . ALA A 1 271 ? 8.995 2.133 23.193 1.00 88.19 271 ALA A N 1
ATOM 2151 C CA . ALA A 1 271 ? 8.309 3.069 24.083 1.00 88.19 271 ALA A CA 1
ATOM 2152 C C . ALA A 1 271 ? 7.388 4.031 23.316 1.00 88.19 271 ALA A C 1
ATOM 2154 O O . ALA A 1 271 ? 7.489 5.247 23.463 1.00 88.19 271 ALA A O 1
ATOM 2155 N N . ASN A 1 272 ? 6.503 3.501 22.468 1.00 91.00 272 ASN A N 1
ATOM 2156 C CA . ASN A 1 272 ? 5.605 4.353 21.694 1.00 91.00 272 ASN A CA 1
ATOM 2157 C C . ASN A 1 272 ? 4.245 4.492 22.373 1.00 91.00 272 ASN A C 1
ATOM 2159 O O . ASN A 1 272 ? 3.331 3.699 22.135 1.00 91.00 272 ASN A O 1
ATOM 2163 N N . PHE A 1 273 ? 4.114 5.521 23.202 1.00 94.19 273 PHE A N 1
ATOM 2164 C CA . PHE A 1 273 ? 2.877 5.839 23.903 1.00 94.19 273 PHE A CA 1
ATOM 2165 C C . PHE A 1 273 ? 2.111 6.968 23.210 1.00 94.19 273 PHE A C 1
ATOM 2167 O O . PHE A 1 273 ? 2.692 7.914 22.682 1.00 94.19 273 PHE A O 1
ATOM 2174 N N . SER A 1 274 ? 0.788 6.851 23.191 1.00 95.50 274 SER A N 1
ATOM 2175 C CA . SER A 1 274 ? -0.149 7.813 22.603 1.00 95.50 274 SER A CA 1
ATOM 2176 C C . SER A 1 274 ? -1.239 8.156 23.625 1.00 95.50 274 SER A C 1
ATOM 2178 O O . SER A 1 274 ? -2.317 7.557 23.581 1.00 95.50 274 SER A O 1
ATOM 2180 N N . PRO A 1 275 ? -0.947 9.032 24.605 1.00 96.94 275 PRO A N 1
ATOM 2181 C CA . PRO A 1 275 ? -1.936 9.551 25.542 1.00 96.94 275 PRO A CA 1
ATOM 2182 C C . PRO A 1 275 ? -2.955 10.470 24.864 1.00 96.94 275 PRO A C 1
ATOM 2184 O O . PRO A 1 275 ? -2.637 11.238 23.953 1.00 96.94 275 PRO A O 1
ATOM 2187 N N . THR A 1 276 ? -4.179 10.437 25.378 1.00 96.56 276 THR A N 1
ATOM 2188 C CA . THR A 1 276 ? -5.287 11.312 24.992 1.00 96.56 276 THR A CA 1
ATOM 2189 C C . THR A 1 276 ? -6.055 11.748 26.231 1.00 96.56 276 THR A C 1
ATOM 2191 O O . THR A 1 276 ? -6.263 10.948 27.142 1.00 96.56 276 THR A O 1
ATOM 2194 N N . VAL A 1 277 ? -6.493 13.002 26.259 1.00 97.88 277 VAL A N 1
ATOM 2195 C CA . VAL A 1 277 ? -7.351 13.556 27.307 1.00 97.88 277 VAL A CA 1
ATOM 2196 C C . VAL A 1 277 ? -8.313 14.572 26.700 1.00 97.88 277 VAL A C 1
ATOM 2198 O O . VAL A 1 277 ? -7.975 15.295 25.765 1.00 97.88 277 VAL A O 1
ATOM 2201 N N . GLY A 1 278 ? -9.526 14.637 27.218 1.00 97.62 278 GLY A N 1
ATOM 2202 C CA . GLY A 1 278 ? -10.529 15.611 26.834 1.00 97.62 278 GLY A CA 1
ATOM 2203 C C . GLY A 1 278 ? -11.608 15.745 27.892 1.00 97.62 278 GLY A C 1
ATOM 2204 O O . GLY A 1 278 ? -11.673 14.974 28.849 1.00 97.62 278 GLY A O 1
ATOM 2205 N N . PHE A 1 279 ? -12.440 16.761 27.733 1.00 98.00 279 PHE A N 1
ATOM 2206 C CA . PHE A 1 279 ? -13.558 17.028 28.616 1.00 98.00 279 PHE A CA 1
ATOM 2207 C C . PHE A 1 279 ? -14.723 17.654 27.852 1.00 98.00 279 PHE A C 1
ATOM 2209 O O . PHE A 1 279 ? -14.555 18.292 26.808 1.00 98.00 279 PHE A O 1
ATOM 2216 N N . ALA A 1 280 ? -15.912 17.501 28.421 1.00 97.50 280 ALA A N 1
ATOM 2217 C CA . ALA A 1 280 ? -17.124 18.200 28.041 1.00 97.50 280 ALA A CA 1
ATOM 2218 C C . ALA A 1 280 ? -17.802 18.735 29.307 1.00 97.50 280 ALA A C 1
ATOM 2220 O O . ALA A 1 280 ? -18.093 17.974 30.231 1.00 97.50 280 ALA A O 1
ATOM 2221 N N . LEU A 1 281 ? -18.045 20.043 29.337 1.00 97.19 281 LEU A N 1
ATOM 2222 C CA . LEU A 1 281 ? -18.654 20.762 30.447 1.00 97.19 281 LEU A CA 1
ATOM 2223 C C . LEU A 1 281 ? -19.909 21.492 29.969 1.00 97.19 281 LEU A C 1
ATOM 2225 O O . LEU A 1 281 ? -19.838 22.364 29.107 1.00 97.19 281 LEU A O 1
ATOM 2229 N N . VAL A 1 282 ? -21.050 21.184 30.571 1.00 97.19 282 VAL A N 1
ATOM 2230 C CA . VAL A 1 282 ? -22.270 21.984 30.437 1.00 97.19 282 VAL A CA 1
ATOM 2231 C C . VAL A 1 282 ? -22.072 23.295 31.203 1.00 97.19 282 VAL A C 1
ATOM 2233 O O . VAL A 1 282 ? -22.011 23.296 32.434 1.00 97.19 282 VAL A O 1
ATOM 2236 N N . ALA A 1 283 ? -21.932 24.400 30.471 1.00 93.25 283 ALA A N 1
ATOM 2237 C CA . ALA A 1 283 ? -21.544 25.700 31.016 1.00 93.25 283 ALA A CA 1
ATOM 2238 C C . ALA A 1 283 ? -22.731 26.484 31.596 1.00 93.25 283 ALA A C 1
ATOM 2240 O O . ALA A 1 283 ? -22.572 27.224 32.566 1.00 93.25 283 ALA A O 1
ATOM 2241 N N . THR A 1 284 ? -23.927 26.311 31.034 1.00 91.88 284 THR A N 1
ATOM 2242 C CA . THR A 1 284 ? -25.140 27.028 31.447 1.00 91.88 284 THR A CA 1
ATOM 2243 C C . THR A 1 284 ? -26.107 26.120 32.206 1.00 91.88 284 THR A C 1
ATOM 2245 O O . THR A 1 284 ? -26.147 24.905 32.010 1.00 91.88 284 THR A O 1
ATOM 2248 N N . ARG A 1 285 ? -26.912 26.700 33.109 1.00 87.25 285 ARG A N 1
ATOM 2249 C CA . ARG A 1 285 ? -27.890 25.936 33.911 1.00 87.25 285 ARG A CA 1
ATOM 2250 C C . ARG A 1 285 ? -29.017 25.331 33.071 1.00 87.25 285 ARG A C 1
ATOM 2252 O O . ARG A 1 285 ? -29.567 24.315 33.474 1.00 87.25 285 ARG A O 1
ATOM 2259 N N . ASP A 1 286 ? -29.329 25.940 31.931 1.00 90.31 286 ASP A N 1
ATOM 2260 C CA . ASP A 1 286 ? -30.341 25.475 30.978 1.00 90.31 286 ASP A CA 1
ATOM 2261 C C . ASP A 1 286 ? -29.849 24.334 30.069 1.00 90.31 286 ASP A C 1
ATOM 2263 O O . ASP A 1 286 ? -30.616 23.818 29.261 1.00 90.31 286 ASP A O 1
ATOM 2267 N N . GLY A 1 287 ? -28.575 23.941 30.178 1.00 87.50 287 GLY A N 1
ATOM 2268 C CA . GLY A 1 287 ? -27.998 22.855 29.391 1.00 87.50 287 GLY A CA 1
ATOM 2269 C C . GLY A 1 287 ? -27.690 23.197 27.933 1.00 87.50 287 GLY A C 1
ATOM 2270 O O . GLY A 1 287 ? -27.193 22.331 27.215 1.00 87.50 287 GLY A O 1
ATOM 2271 N N . LYS A 1 288 ? -27.958 24.429 27.482 1.00 94.00 288 LYS A N 1
ATOM 2272 C CA . LYS A 1 288 ? -27.864 24.799 26.060 1.00 94.00 288 LYS A CA 1
ATOM 2273 C C . LYS A 1 288 ? -26.437 25.059 25.587 1.00 94.00 288 LYS A C 1
ATOM 2275 O O . LYS A 1 288 ? -26.154 24.894 24.404 1.00 94.00 288 LYS A O 1
ATOM 2280 N N . THR A 1 289 ? -25.530 25.409 26.497 1.00 95.88 289 THR A N 1
ATOM 2281 C CA . THR A 1 289 ? -24.129 25.683 26.164 1.00 95.88 289 THR A CA 1
ATOM 2282 C C . THR A 1 289 ? -23.220 24.595 26.720 1.00 95.88 289 THR A C 1
ATOM 2284 O O . THR A 1 289 ? -23.195 24.343 27.927 1.00 95.88 289 THR A O 1
ATOM 2287 N N . VAL A 1 290 ? -22.416 23.983 25.846 1.00 95.81 290 VAL A N 1
ATOM 2288 C CA . VAL A 1 290 ? -21.416 22.969 26.209 1.00 95.81 290 VAL A CA 1
ATOM 2289 C C . VAL A 1 290 ? -20.039 23.411 25.728 1.00 95.81 290 VAL A C 1
ATOM 2291 O O . VAL A 1 290 ? -19.837 23.638 24.539 1.00 95.81 290 VAL A O 1
ATOM 2294 N N . ILE A 1 291 ? -19.079 23.479 26.647 1.00 96.81 291 ILE A N 1
ATOM 2295 C CA . ILE A 1 291 ? -17.665 23.715 26.351 1.00 96.81 291 ILE A CA 1
ATOM 2296 C C . ILE A 1 291 ? -16.972 22.360 26.252 1.00 96.81 291 ILE A C 1
ATOM 2298 O O . ILE A 1 291 ? -17.117 21.516 27.136 1.00 96.81 291 ILE A O 1
ATOM 2302 N N . ARG A 1 292 ? -16.216 22.140 25.176 1.00 97.56 292 ARG A N 1
ATOM 2303 C CA . ARG A 1 292 ? -15.425 20.922 24.974 1.00 97.56 292 ARG A CA 1
ATOM 2304 C C . ARG A 1 292 ? -13.984 21.295 24.679 1.00 97.56 292 ARG A C 1
ATOM 2306 O O . ARG A 1 292 ? -13.731 22.248 23.949 1.00 97.56 292 ARG A O 1
ATOM 2313 N N . GLY A 1 293 ? -13.056 20.523 25.219 1.00 97.06 293 GLY A N 1
ATOM 2314 C CA . GLY A 1 293 ? -11.631 20.693 24.972 1.00 97.06 293 GLY A CA 1
ATOM 2315 C C . GLY A 1 293 ? -10.906 19.364 25.090 1.00 97.06 293 GLY A C 1
ATOM 2316 O O . GLY A 1 293 ? -11.407 18.426 25.706 1.00 97.06 293 GLY A O 1
ATOM 2317 N N . GLY A 1 294 ? -9.730 19.262 24.482 1.00 95.94 294 GLY A N 1
ATOM 2318 C CA . GLY A 1 294 ? -8.927 18.052 24.563 1.00 95.94 294 GLY A CA 1
ATOM 2319 C C . GLY A 1 294 ? -7.618 18.152 23.802 1.00 95.94 294 GLY A C 1
ATOM 2320 O O . GLY A 1 294 ? -7.420 19.038 22.972 1.00 95.94 294 GLY A O 1
ATOM 2321 N N . GLY A 1 295 ? -6.727 17.221 24.107 1.00 95.81 295 GLY A N 1
ATOM 2322 C CA . GLY A 1 295 ? -5.408 17.105 23.517 1.00 95.81 295 GLY A CA 1
ATOM 2323 C C . GLY A 1 295 ? -4.907 15.669 23.585 1.00 95.81 295 GLY A C 1
ATOM 2324 O O . GLY A 1 295 ? -5.387 14.840 24.356 1.00 95.81 295 GLY A O 1
ATOM 2325 N N . GLY A 1 296 ? -3.929 15.357 22.750 1.00 91.81 296 GLY A N 1
ATOM 2326 C CA . GLY A 1 296 ? -3.308 14.045 22.749 1.00 91.81 296 GLY A CA 1
ATOM 2327 C C . GLY A 1 296 ? -2.145 13.983 21.782 1.00 91.81 296 GLY A C 1
ATOM 2328 O O . GLY A 1 296 ? -1.975 14.859 20.930 1.00 91.81 296 GLY A O 1
ATOM 2329 N N . SER A 1 297 ? -1.355 12.926 21.904 1.00 89.38 297 SER A N 1
ATOM 2330 C CA . SER A 1 297 ? -0.317 12.599 20.940 1.00 89.38 297 SER A CA 1
ATOM 2331 C C . SER A 1 297 ? -0.683 11.309 20.221 1.00 89.38 297 SER A C 1
ATOM 2333 O O . SER A 1 297 ? -1.209 10.361 20.802 1.00 89.38 297 SER A O 1
ATOM 2335 N N . LEU A 1 298 ? -0.429 11.287 18.916 1.00 78.00 298 LEU A N 1
ATOM 2336 C CA . LEU A 1 298 ? -0.608 10.103 18.093 1.00 78.00 298 LEU A CA 1
ATOM 2337 C C . LEU A 1 298 ? 0.751 9.689 17.555 1.00 78.00 298 LEU A C 1
ATOM 2339 O O . LEU A 1 298 ? 1.395 10.452 16.828 1.00 78.00 298 LEU A O 1
ATOM 2343 N N . LEU A 1 299 ? 1.148 8.454 17.843 1.00 74.69 299 LEU A N 1
ATOM 2344 C CA . LEU A 1 299 ? 2.257 7.850 17.133 1.00 74.69 299 LEU A CA 1
ATOM 2345 C C . LEU A 1 299 ? 1.833 7.570 15.691 1.00 74.69 299 LEU A C 1
ATOM 2347 O O . LEU A 1 299 ? 0.870 6.848 15.432 1.00 74.69 299 LEU A O 1
ATOM 2351 N N . ARG A 1 300 ? 2.579 8.125 14.737 1.00 63.19 300 ARG A N 1
ATOM 2352 C CA . ARG A 1 300 ? 2.437 7.740 13.335 1.00 63.19 300 ARG A CA 1
ATOM 2353 C C . ARG A 1 300 ? 3.275 6.487 13.099 1.00 63.19 300 ARG A C 1
ATOM 2355 O O . ARG A 1 300 ? 4.498 6.596 13.214 1.00 63.19 300 ARG A O 1
ATOM 2362 N N . PRO A 1 301 ? 2.668 5.342 12.736 1.00 61.75 301 PRO A N 1
ATOM 2363 C CA . PRO A 1 301 ? 3.436 4.157 12.400 1.00 61.75 301 PRO A CA 1
ATOM 2364 C C . PRO A 1 301 ? 4.406 4.482 11.268 1.00 61.75 301 PRO A C 1
ATOM 2366 O O . PRO A 1 301 ? 4.114 5.245 10.334 1.00 61.75 301 PRO A O 1
ATOM 2369 N N . THR A 1 302 ? 5.592 3.903 11.363 1.00 59.50 302 THR A N 1
ATOM 2370 C CA . THR A 1 302 ? 6.710 4.160 10.452 1.00 59.50 302 THR A CA 1
ATOM 2371 C C . THR A 1 302 ? 6.383 3.797 8.991 1.00 59.50 302 THR A C 1
ATOM 2373 O O . THR A 1 302 ? 7.022 4.323 8.071 1.00 59.50 302 THR A O 1
ATOM 2376 N N . GLN A 1 303 ? 5.330 3.001 8.750 1.00 50.09 303 GLN A N 1
ATOM 2377 C CA . GLN A 1 303 ? 4.809 2.691 7.411 1.00 50.09 303 GLN A CA 1
ATOM 2378 C C . GLN A 1 303 ? 4.268 3.901 6.645 1.00 50.09 303 GLN A C 1
ATOM 2380 O O . GLN A 1 303 ? 4.556 4.028 5.454 1.00 50.09 303 GLN A O 1
ATOM 2385 N N . LEU A 1 304 ? 3.550 4.830 7.289 1.00 41.78 304 LEU A N 1
ATOM 2386 C CA . LEU A 1 304 ? 2.959 5.988 6.593 1.00 41.78 304 LEU A CA 1
ATOM 2387 C C . LEU A 1 304 ? 4.032 6.927 6.025 1.00 41.78 304 LEU A C 1
ATOM 2389 O O . LEU A 1 304 ? 3.827 7.555 4.985 1.00 41.78 304 LEU A O 1
ATOM 2393 N N . ARG A 1 305 ? 5.210 6.981 6.662 1.00 37.00 305 ARG A N 1
ATOM 2394 C CA . ARG A 1 305 ? 6.358 7.760 6.177 1.00 37.00 305 ARG A CA 1
ATOM 2395 C C . ARG A 1 305 ? 6.942 7.156 4.898 1.00 37.00 305 ARG A C 1
ATOM 2397 O O . ARG A 1 305 ? 7.224 7.890 3.955 1.00 37.00 305 ARG A O 1
ATOM 2404 N N . LYS A 1 306 ? 7.071 5.825 4.845 1.00 36.38 306 LYS A N 1
ATOM 2405 C CA . LYS A 1 306 ? 7.633 5.110 3.690 1.00 36.38 306 LYS A CA 1
ATOM 2406 C C . LYS A 1 306 ? 6.629 4.951 2.550 1.00 36.38 306 LYS A C 1
ATOM 2408 O O . LYS A 1 306 ? 7.064 5.028 1.413 1.00 36.38 306 LYS A O 1
ATOM 2413 N N . TYR A 1 307 ? 5.327 4.797 2.806 1.00 33.56 307 TYR A N 1
ATOM 2414 C CA . TYR A 1 307 ? 4.318 4.749 1.738 1.00 33.56 307 TYR A CA 1
ATOM 2415 C C . TYR A 1 307 ? 4.140 6.105 1.059 1.00 33.56 307 TYR A C 1
ATOM 2417 O O . TYR A 1 307 ? 4.084 6.142 -0.157 1.00 33.56 307 TYR A O 1
ATOM 2425 N N . ARG A 1 308 ? 4.160 7.235 1.784 1.00 26.59 308 ARG A N 1
ATOM 2426 C CA . ARG A 1 308 ? 4.186 8.557 1.130 1.00 26.59 308 ARG A CA 1
ATOM 2427 C C . ARG A 1 308 ? 5.477 8.796 0.351 1.00 26.59 308 ARG A C 1
ATOM 2429 O O . ARG A 1 308 ? 5.408 9.327 -0.744 1.00 26.59 308 ARG A O 1
ATOM 2436 N N . GLN A 1 309 ? 6.632 8.372 0.868 1.00 26.77 309 GLN A N 1
ATOM 2437 C CA . GLN A 1 309 ? 7.912 8.519 0.163 1.00 26.77 309 GLN A CA 1
ATOM 2438 C C . GLN A 1 309 ? 8.081 7.544 -1.012 1.00 26.77 309 GLN A C 1
ATOM 2440 O O . GLN A 1 309 ? 8.710 7.905 -1.997 1.00 26.77 309 GLN A O 1
ATOM 2445 N N . ARG A 1 310 ? 7.511 6.334 -0.947 1.00 28.73 310 ARG A N 1
ATOM 2446 C CA . ARG A 1 310 ? 7.542 5.342 -2.033 1.00 28.73 310 ARG A CA 1
ATOM 2447 C C . ARG A 1 310 ? 6.393 5.496 -3.017 1.00 28.73 310 ARG A C 1
ATOM 2449 O O . ARG A 1 310 ? 6.620 5.208 -4.170 1.00 28.73 310 ARG A O 1
ATOM 2456 N N . ALA A 1 311 ? 5.219 5.986 -2.631 1.00 26.31 311 ALA A N 1
ATOM 2457 C CA . ALA A 1 311 ? 4.189 6.401 -3.585 1.00 26.31 311 ALA A CA 1
ATOM 2458 C C . ALA A 1 311 ? 4.617 7.696 -4.286 1.00 26.31 311 ALA A C 1
ATOM 2460 O O . ALA A 1 311 ? 4.503 7.789 -5.499 1.00 26.31 311 ALA A O 1
ATOM 2461 N N . ALA A 1 312 ? 5.236 8.644 -3.569 1.00 26.77 312 ALA A N 1
ATOM 2462 C CA . ALA A 1 312 ? 5.893 9.779 -4.214 1.00 26.77 312 ALA A CA 1
ATOM 2463 C C . ALA A 1 312 ? 7.106 9.346 -5.055 1.00 26.77 312 ALA A C 1
ATOM 2465 O O . ALA A 1 312 ? 7.339 9.945 -6.088 1.00 26.77 312 ALA A O 1
ATOM 2466 N N . GLY A 1 313 ? 7.851 8.301 -4.675 1.00 27.55 313 GLY A N 1
ATOM 2467 C CA . GLY A 1 313 ? 8.995 7.784 -5.445 1.00 27.55 313 GLY A CA 1
ATOM 2468 C C . GLY A 1 313 ? 8.639 6.825 -6.591 1.00 27.55 313 GLY A C 1
ATOM 2469 O O . GLY A 1 313 ? 9.387 6.734 -7.553 1.00 27.55 313 GLY A O 1
ATOM 2470 N N . ALA A 1 314 ? 7.497 6.142 -6.522 1.00 27.34 314 ALA A N 1
ATOM 2471 C CA . ALA A 1 314 ? 6.959 5.292 -7.586 1.00 27.34 314 ALA A CA 1
ATOM 2472 C C . ALA A 1 314 ? 6.163 6.110 -8.615 1.00 27.34 314 ALA A C 1
ATOM 2474 O O . ALA A 1 314 ? 6.024 5.673 -9.750 1.00 27.34 314 ALA A O 1
ATOM 2475 N N . VAL A 1 315 ? 5.698 7.309 -8.238 1.00 27.09 315 VAL A N 1
ATOM 2476 C CA . VAL A 1 315 ? 5.120 8.314 -9.151 1.00 27.09 315 VAL A CA 1
ATOM 2477 C C . VAL A 1 315 ? 6.166 9.354 -9.597 1.00 27.09 315 VAL A C 1
ATOM 2479 O O . VAL A 1 315 ? 5.984 10.025 -10.604 1.00 27.09 315 VAL A O 1
ATOM 2482 N N . SER A 1 316 ? 7.310 9.468 -8.914 1.00 24.86 316 SER A N 1
ATOM 2483 C CA . SER A 1 316 ? 8.433 10.318 -9.329 1.00 24.86 316 SER A CA 1
ATOM 2484 C C . SER A 1 316 ? 9.732 9.519 -9.352 1.00 24.86 316 SER A C 1
ATOM 2486 O O . SER A 1 316 ? 10.548 9.598 -8.429 1.00 24.86 316 SER A O 1
ATOM 2488 N N . GLY A 1 317 ? 9.967 8.823 -10.464 1.00 26.67 317 GLY A N 1
ATOM 2489 C CA . GLY A 1 317 ? 11.284 8.330 -10.864 1.00 26.67 317 GLY A CA 1
ATOM 2490 C C . GLY A 1 317 ? 12.246 9.471 -11.220 1.00 26.67 317 GLY A C 1
ATOM 2491 O O . GLY A 1 317 ? 12.698 9.573 -12.353 1.00 26.67 317 GLY A O 1
ATOM 2492 N N . ARG A 1 318 ? 12.570 10.354 -10.266 1.00 23.53 318 ARG A N 1
ATOM 2493 C CA . ARG A 1 318 ? 13.648 11.342 -10.423 1.00 23.53 318 ARG A CA 1
ATOM 2494 C C . ARG A 1 318 ? 14.928 10.804 -9.794 1.00 23.53 318 ARG A C 1
ATOM 2496 O O . ARG A 1 318 ? 15.158 10.957 -8.598 1.00 23.53 318 ARG A O 1
ATOM 2503 N N . HIS A 1 319 ? 15.769 10.195 -10.622 1.00 25.11 319 HIS A N 1
ATOM 2504 C CA . HIS A 1 319 ? 17.216 10.213 -10.420 1.00 25.11 319 HIS A CA 1
ATOM 2505 C C . HIS A 1 319 ? 17.782 11.408 -11.199 1.00 25.11 319 HIS A C 1
ATOM 2507 O O . HIS A 1 319 ? 17.718 11.444 -12.422 1.00 25.11 319 HIS A O 1
ATOM 2513 N N . GLY A 1 320 ? 18.280 12.412 -10.474 1.00 21.11 320 GLY A N 1
ATOM 2514 C CA . GLY A 1 320 ? 18.925 13.621 -11.000 1.00 21.11 320 GLY A CA 1
ATOM 2515 C C . GLY A 1 320 ? 19.225 14.605 -9.857 1.00 21.11 320 GLY A C 1
ATOM 2516 O O . GLY A 1 320 ? 18.458 14.638 -8.895 1.00 21.11 320 GLY A O 1
ATOM 2517 N N . PRO A 1 321 ? 20.358 15.331 -9.882 1.00 26.05 321 PRO A N 1
ATOM 2518 C CA . PRO A 1 321 ? 21.098 15.738 -8.687 1.00 26.05 321 PRO A CA 1
ATOM 2519 C C . PRO A 1 321 ? 20.424 16.843 -7.861 1.00 26.05 321 PRO A C 1
ATOM 2521 O O . PRO A 1 321 ? 19.615 17.631 -8.343 1.00 26.05 321 PRO A O 1
ATOM 2524 N N . LYS A 1 322 ? 20.796 16.880 -6.576 1.00 30.66 322 LYS A N 1
ATOM 2525 C CA . LYS A 1 322 ? 20.324 17.814 -5.545 1.00 30.66 322 LYS A CA 1
ATOM 2526 C C . LYS A 1 322 ? 20.396 19.278 -6.007 1.00 30.66 322 LYS A C 1
ATOM 2528 O O . LYS A 1 322 ? 21.484 19.819 -6.164 1.00 30.66 322 LYS A O 1
ATOM 2533 N N . GLY A 1 323 ? 19.239 19.935 -6.073 1.00 21.75 323 GLY A N 1
ATOM 2534 C CA . GLY A 1 323 ? 19.099 21.391 -6.089 1.00 21.75 323 GLY A CA 1
ATOM 2535 C C . GLY A 1 323 ? 18.220 21.846 -4.922 1.00 21.75 323 GLY A C 1
ATOM 2536 O O . GLY A 1 323 ? 17.123 21.325 -4.728 1.00 21.75 323 GLY A O 1
ATOM 2537 N N . ARG A 1 324 ? 18.725 22.779 -4.109 1.00 28.39 324 ARG A N 1
ATOM 2538 C CA . ARG A 1 324 ? 18.013 23.424 -2.993 1.00 28.39 324 ARG A CA 1
ATOM 2539 C C . ARG A 1 324 ? 16.776 24.185 -3.495 1.00 28.39 324 ARG A C 1
ATOM 2541 O O . ARG A 1 324 ? 16.903 25.024 -4.374 1.00 28.39 324 ARG A O 1
ATOM 2548 N N . SER A 1 325 ? 15.622 23.951 -2.873 1.00 24.20 325 SER A N 1
ATOM 2549 C CA . SER A 1 325 ? 14.438 24.833 -2.833 1.00 24.20 325 SER A CA 1
ATOM 2550 C C . SER A 1 325 ? 13.451 24.163 -1.864 1.00 24.20 325 SER A C 1
ATOM 2552 O O . SER A 1 325 ? 13.202 22.970 -1.992 1.00 24.20 325 SER A O 1
ATOM 2554 N N . GLY A 1 326 ? 13.013 24.750 -0.751 1.00 21.23 326 GLY A N 1
ATOM 2555 C CA . GLY A 1 326 ? 12.304 26.023 -0.658 1.00 21.23 326 GLY A CA 1
ATOM 2556 C C . GLY A 1 326 ? 10.827 25.710 -0.370 1.00 21.23 326 GLY A C 1
ATOM 2557 O O . GLY A 1 326 ? 10.194 25.000 -1.139 1.00 21.23 326 GLY A O 1
ATOM 2558 N N . LEU A 1 327 ? 10.330 26.162 0.786 1.00 24.62 327 LEU A N 1
ATOM 2559 C CA . LEU A 1 327 ? 8.942 26.128 1.281 1.00 24.62 327 LEU A CA 1
ATOM 2560 C C . LEU A 1 327 ? 7.831 25.934 0.222 1.00 24.62 327 LEU A C 1
ATOM 2562 O O . LEU A 1 327 ? 7.817 26.661 -0.768 1.00 24.62 327 LEU A O 1
ATOM 2566 N N . LYS A 1 328 ? 6.801 25.126 0.546 1.00 22.89 328 LYS A N 1
ATOM 2567 C CA . LYS A 1 328 ? 5.375 25.526 0.436 1.00 22.89 328 LYS A CA 1
ATOM 2568 C C . LYS A 1 328 ? 4.399 24.511 1.064 1.00 22.89 328 LYS A C 1
ATOM 2570 O O . LYS A 1 328 ? 4.395 23.326 0.745 1.00 22.89 328 LYS A O 1
ATOM 2575 N N . HIS A 1 329 ? 3.564 25.030 1.966 1.00 22.45 329 HIS A N 1
ATOM 2576 C CA . HIS A 1 329 ? 2.283 24.476 2.413 1.00 22.45 329 HIS A CA 1
ATOM 2577 C C . HIS A 1 329 ? 1.273 24.415 1.254 1.00 22.45 329 HIS A C 1
ATOM 2579 O O . HIS A 1 329 ? 1.206 25.389 0.514 1.00 22.45 329 HIS A O 1
ATOM 2585 N N . PHE A 1 330 ? 0.447 23.358 1.167 1.00 21.05 330 PHE A N 1
ATOM 2586 C CA . PHE A 1 330 ? -1.036 23.403 1.130 1.00 21.05 330 PHE A CA 1
ATOM 2587 C C . PHE A 1 330 ? -1.653 22.008 0.844 1.00 21.05 330 PHE A C 1
ATOM 2589 O O . PHE A 1 330 ? -1.179 21.309 -0.040 1.00 21.05 330 PHE A O 1
ATOM 2596 N N . LEU A 1 331 ? -2.677 21.655 1.649 1.00 23.00 331 LEU A N 1
ATOM 2597 C CA . LEU A 1 331 ? -3.895 20.819 1.450 1.00 23.00 331 LEU A CA 1
ATOM 2598 C C . LEU A 1 331 ? -3.830 19.537 0.571 1.00 23.00 331 LEU A C 1
ATOM 2600 O O . LEU A 1 331 ? -3.271 19.533 -0.507 1.00 23.00 331 LEU A O 1
ATOM 2604 N N . SER A 1 332 ? -4.427 18.391 0.924 1.00 24.03 332 SER A N 1
ATOM 2605 C CA . SER A 1 332 ? -5.808 18.202 1.391 1.00 24.03 332 SER A CA 1
ATOM 2606 C C . SER A 1 332 ? -6.019 16.820 2.057 1.00 24.03 332 SER A C 1
ATOM 2608 O O . SER A 1 332 ? -5.435 15.807 1.674 1.00 24.03 332 SER A O 1
ATOM 2610 N N . ARG A 1 333 ? -6.863 16.798 3.097 1.00 25.42 333 ARG A N 1
ATOM 2611 C CA . ARG A 1 333 ? -7.543 15.621 3.676 1.00 25.42 333 ARG A CA 1
ATOM 2612 C C . ARG A 1 333 ? -8.985 15.620 3.143 1.00 25.42 333 ARG A C 1
ATOM 2614 O O . ARG A 1 333 ? -9.535 16.717 3.057 1.00 25.42 333 ARG A O 1
ATOM 2621 N N . PRO A 1 334 ? -9.652 14.477 2.925 1.00 23.06 334 PRO A N 1
ATOM 2622 C CA . PRO A 1 334 ? -11.110 14.442 2.963 1.00 23.06 334 PRO A CA 1
ATOM 2623 C C . PRO A 1 334 ? -11.594 14.241 4.417 1.00 23.06 334 PRO A C 1
ATOM 2625 O O . PRO A 1 334 ? -10.996 13.442 5.148 1.00 23.06 334 PRO A O 1
ATOM 2628 N N . PRO A 1 335 ? -12.642 14.947 4.880 1.00 27.72 335 PRO A N 1
ATOM 2629 C CA . PRO A 1 335 ? -13.327 14.622 6.124 1.00 27.72 335 PRO A CA 1
ATOM 2630 C C . PRO A 1 335 ? -14.425 13.576 5.879 1.00 27.72 335 PRO A C 1
ATOM 2632 O O . PRO A 1 335 ? -15.206 13.683 4.937 1.00 27.72 335 PRO A O 1
ATOM 2635 N N . ALA A 1 336 ? -14.496 12.572 6.753 1.00 25.95 336 ALA A N 1
ATOM 2636 C CA . ALA A 1 336 ? -15.643 11.678 6.860 1.00 25.95 336 ALA A CA 1
ATOM 2637 C C . ALA A 1 336 ? -16.754 12.391 7.648 1.00 25.95 336 ALA A C 1
ATOM 2639 O O . ALA A 1 336 ? -16.551 12.752 8.808 1.00 25.95 336 ALA A O 1
ATOM 2640 N N . GLY A 1 337 ? -17.902 12.610 7.007 1.00 22.28 337 GLY A N 1
ATOM 2641 C CA . GLY A 1 337 ? -19.145 13.029 7.651 1.00 22.28 337 GLY A CA 1
ATOM 2642 C C . GLY A 1 337 ? -19.995 11.816 8.038 1.00 22.28 337 GLY A C 1
ATOM 2643 O O . GLY A 1 337 ? -20.041 10.831 7.305 1.00 22.28 337 GLY A O 1
ATOM 2644 N N . PHE A 1 338 ? -20.671 11.905 9.181 1.00 23.58 338 PHE A N 1
ATOM 2645 C CA . PHE A 1 338 ? -21.868 11.120 9.499 1.00 23.58 338 PHE A CA 1
ATOM 2646 C C . PHE A 1 338 ? -23.088 12.063 9.497 1.00 23.58 338 PHE A C 1
ATOM 2648 O O . PHE A 1 338 ? -22.905 13.272 9.665 1.00 23.58 338 PHE A O 1
ATOM 2655 N N . PRO A 1 339 ? -24.303 11.539 9.255 1.00 28.30 339 PRO A N 1
ATOM 2656 C CA . PRO A 1 339 ? -25.449 12.303 8.785 1.00 28.30 339 PRO A CA 1
ATOM 2657 C C . PRO A 1 339 ? -26.272 12.878 9.935 1.00 28.30 339 PRO A C 1
ATOM 2659 O O . PRO A 1 339 ? -26.390 12.265 10.993 1.00 28.30 339 PRO A O 1
ATOM 2662 N N . THR A 1 340 ? -26.938 13.995 9.667 1.00 25.91 340 THR A N 1
ATOM 2663 C CA . THR A 1 340 ? -28.180 14.369 10.346 1.00 25.91 340 THR A CA 1
ATOM 2664 C C . THR A 1 340 ? -29.099 15.023 9.325 1.00 25.91 340 THR A C 1
ATOM 2666 O O . THR A 1 340 ? -28.838 16.133 8.864 1.00 25.91 340 THR A O 1
ATOM 2669 N N . GLU A 1 341 ? -30.157 14.301 8.962 1.00 22.38 341 GLU A N 1
ATOM 2670 C CA . GLU A 1 341 ? -31.392 14.885 8.455 1.00 22.38 341 GLU A CA 1
ATOM 2671 C C . GLU A 1 341 ? -31.962 15.835 9.510 1.00 22.38 341 GLU A C 1
ATOM 2673 O O . GLU A 1 341 ? -32.146 15.431 10.654 1.00 22.38 341 GLU A O 1
ATOM 2678 N N . THR A 1 342 ? -32.313 17.051 9.102 1.00 26.33 342 THR A N 1
ATOM 2679 C CA . THR A 1 342 ? -33.509 17.742 9.597 1.00 26.33 342 THR A CA 1
ATOM 2680 C C . THR A 1 342 ? -33.984 18.703 8.515 1.00 26.33 342 THR A C 1
ATOM 2682 O O . THR A 1 342 ? -33.373 19.743 8.282 1.00 26.33 342 THR A O 1
ATOM 2685 N N . ASN A 1 343 ? -35.083 18.336 7.862 1.00 25.56 343 ASN A N 1
ATOM 2686 C CA . ASN A 1 343 ? -35.999 19.276 7.218 1.00 25.56 343 ASN A CA 1
ATOM 2687 C C . ASN A 1 343 ? -36.775 20.015 8.333 1.00 25.56 343 ASN A C 1
ATOM 2689 O O . ASN A 1 343 ? -37.063 19.388 9.358 1.00 25.56 343 ASN A O 1
ATOM 2693 N N . PRO A 1 344 ? -37.132 21.304 8.173 1.00 30.17 344 PRO A N 1
ATOM 2694 C CA . PRO A 1 344 ? -38.505 21.580 7.738 1.00 30.17 344 PRO A CA 1
ATOM 2695 C C . PRO A 1 344 ? -38.690 22.829 6.842 1.00 30.17 344 PRO A C 1
ATOM 2697 O O . PRO A 1 344 ? -38.095 23.876 7.063 1.00 30.17 344 PRO A O 1
ATOM 2700 N N . PHE A 1 345 ? -39.592 22.675 5.862 1.00 25.19 345 PHE A N 1
ATOM 2701 C CA . PHE A 1 345 ? -40.566 23.631 5.298 1.00 25.19 345 PHE A CA 1
ATOM 2702 C C . PHE A 1 345 ? -40.391 25.151 5.542 1.00 25.19 345 PHE A C 1
ATOM 2704 O O . PHE A 1 345 ? -40.510 25.600 6.675 1.00 25.19 345 PHE A O 1
ATOM 2711 N N . TYR A 1 346 ? -40.372 25.962 4.468 1.00 25.62 346 TYR A N 1
ATOM 2712 C CA . TYR A 1 346 ? -41.550 26.700 3.952 1.00 25.62 346 TYR A CA 1
ATOM 2713 C C . TYR A 1 346 ? -41.229 27.518 2.676 1.00 25.62 346 TYR A C 1
ATOM 2715 O O . TYR A 1 346 ? -40.224 28.211 2.619 1.00 25.62 346 TYR A O 1
ATOM 2723 N N . ARG A 1 347 ? -42.154 27.409 1.707 1.00 26.53 347 ARG A N 1
ATOM 2724 C CA . ARG A 1 347 ? -42.622 28.344 0.653 1.00 26.53 347 ARG A CA 1
ATOM 2725 C C . ARG A 1 347 ? -41.702 29.438 0.082 1.00 26.53 347 ARG A C 1
ATOM 2727 O O . ARG A 1 347 ? -41.226 30.310 0.799 1.00 26.53 347 ARG A O 1
ATOM 2734 N N . GLY A 1 348 ? -41.718 29.490 -1.250 1.00 32.97 348 GLY A N 1
ATOM 2735 C CA . GLY A 1 348 ? -41.346 30.613 -2.108 1.00 32.97 348 GLY A CA 1
ATOM 2736 C C . GLY A 1 348 ? -41.328 30.150 -3.548 1.00 32.97 348 GLY A C 1
ATOM 2737 O O . GLY A 1 348 ? -40.255 29.652 -3.940 1.00 32.97 348 GLY A O 1
#

Mean predicted aligned error: 11.91 Å

Nearest PDB structures (foldseek):
  1nqh-assembly1_A  TM=6.745E-01  e=4.604E-02  Escherichia coli
  4aiq-assembly1_A  TM=6.059E-01  e=6.338E-02  Neisseria meningitidis
  3v89-assembly1_A  TM=4.247E-01  e=1.861E-02  Neisseria meningitidis serogroup B
  2gsk-assembly1_A  TM=5.514E-01  e=1.487E-01  Escherichia coli
  3m8d-assembly1_A  TM=2.351E-01  e=5.402E-02  Escherichia coli

Radius of gyration: 29.9 Å; Cα contacts (8 Å, |Δi|>4): 714; chains: 1; bounding box: 76×48×83 Å

Solvent-accessible surface area (bac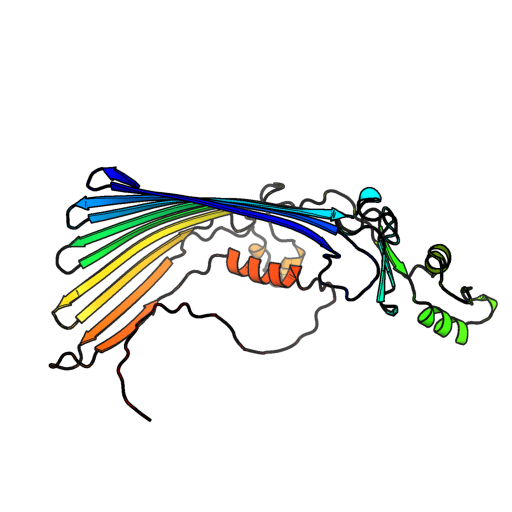kbone atoms only — not comparable to full-atom values): 19372 Å² total; per-residue (Å²): 91,74,80,47,101,50,29,38,35,51,74,50,77,51,78,51,73,51,74,46,82,42,67,77,73,89,78,67,97,36,49,88,28,31,38,22,38,35,45,41,41,34,43,38,39,38,38,35,40,41,34,51,80,46,103,43,30,39,37,39,42,35,43,36,41,39,40,39,37,40,42,31,36,46,48,47,60,91,79,40,76,82,50,57,43,58,83,36,49,21,39,34,22,75,93,69,36,35,26,28,10,38,31,54,35,38,33,39,40,38,41,33,42,35,42,41,38,39,39,39,38,57,54,94,50,33,44,35,37,38,34,40,40,38,36,46,32,42,37,33,54,34,46,46,49,36,58,78,26,33,33,34,36,50,35,73,67,58,53,50,57,49,38,76,75,40,57,82,92,71,44,75,85,71,74,97,63,75,88,48,71,67,50,56,69,61,40,54,80,68,47,73,47,60,59,83,83,74,40,53,57,70,27,66,88,70,28,60,43,45,56,39,39,39,41,33,43,37,42,34,38,40,33,45,80,50,100,44,38,34,40,35,41,33,44,31,42,41,39,38,78,42,74,60,56,55,79,50,62,53,64,75,87,47,31,90,78,51,39,81,85,53,30,60,42,57,76,64,64,74,84,42,65,23,46,37,41,34,39,40,34,47,74,40,96,85,62,82,41,72,50,71,53,68,55,68,50,77,76,75,62,73,62,63,62,50,48,54,54,45,53,52,40,73,69,43,84,75,86,75,82,94,72,95,77,79,91,81,90,78,91,87,81,87,83,89,81,83,89,78,92,77,87,81,90,82,91,132